Protein AF-A0A955F4Y0-F1 (afdb_monomer_lite)

pLDDT: mean 85.4, std 14.65, range [43.38, 98.12]

Radius of gyration: 36.03 Å; chains: 1; bounding box: 65×40×142 Å

Foldseek 3Di:
DDDDDDDDDDDDPDDDPVNVVVVVVVVVVVVVVPDPDPPPVLQVVLVVQQVVLQVLLLQLQLVQCLQQLWGDPDSQVCAPDDRHRDPDNSAPAGEPDPDPDPRYSQAGSLRAGWDWAAPDRFKIKIKHPANVSDPPPCPVPRIDIDMRGNVVSLVVQLLVLQVLLLQLQVVCCVPQPPPDAADQFLVSNQVVSCVVVSDPDDDCNQARSNRHGWHFDDPRTNGTDHPVPDDHPDD

Structure (mmCIF, N/CA/C/O backbone):
data_AF-A0A955F4Y0-F1
#
_entry.id   AF-A0A955F4Y0-F1
#
loop_
_atom_site.group_PDB
_atom_site.id
_atom_site.type_symbol
_atom_site.label_atom_id
_atom_site.label_alt_id
_atom_site.label_comp_id
_atom_site.label_asym_id
_atom_site.label_entity_id
_atom_site.label_seq_id
_atom_site.pdbx_PDB_ins_code
_atom_site.Cartn_x
_atom_site.Cartn_y
_atom_site.Cartn_z
_atom_site.occupancy
_atom_site.B_iso_or_equiv
_atom_site.auth_seq_id
_atom_site.auth_comp_id
_atom_site.auth_asym_id
_atom_site.auth_atom_id
_atom_site.pdbx_PDB_model_num
ATOM 1 N N . MET A 1 1 ? 35.136 -27.511 -112.075 1.00 43.38 1 MET A N 1
ATOM 2 C CA . MET A 1 1 ? 35.735 -26.388 -111.320 1.00 43.38 1 MET A CA 1
ATOM 3 C C . MET A 1 1 ? 34.658 -25.853 -110.389 1.00 43.38 1 MET A C 1
ATOM 5 O O . MET A 1 1 ? 33.563 -25.578 -110.856 1.00 43.38 1 MET A O 1
ATOM 9 N N . ASN A 1 2 ? 34.933 -25.865 -109.084 1.00 46.75 2 ASN A N 1
ATOM 10 C CA . ASN A 1 2 ? 33.967 -25.713 -107.991 1.00 46.75 2 ASN A CA 1
ATOM 11 C C . ASN A 1 2 ? 33.707 -24.232 -107.664 1.00 46.75 2 ASN A C 1
ATOM 13 O O . ASN A 1 2 ? 34.654 -23.449 -107.663 1.00 46.75 2 ASN A O 1
ATOM 17 N N . HIS A 1 3 ? 32.475 -23.872 -107.288 1.00 50.97 3 HIS A N 1
ATOM 18 C CA . HIS A 1 3 ? 32.180 -22.611 -106.599 1.00 50.97 3 HIS A CA 1
ATOM 19 C C . HIS A 1 3 ? 31.713 -22.902 -105.170 1.00 50.97 3 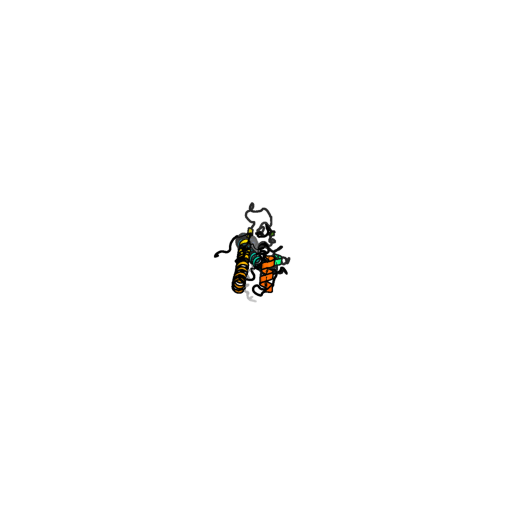HIS A C 1
ATOM 21 O O . HIS A 1 3 ? 30.692 -23.548 -104.948 1.00 50.97 3 HIS A O 1
ATOM 27 N N . SER A 1 4 ? 32.520 -22.449 -104.215 1.00 62.03 4 SER A N 1
ATOM 28 C CA . SER A 1 4 ? 32.349 -22.609 -102.774 1.00 62.03 4 SER A CA 1
ATOM 29 C C . SER A 1 4 ? 31.316 -21.621 -102.223 1.00 62.03 4 SER A C 1
ATOM 31 O O . SER A 1 4 ? 31.394 -20.422 -102.482 1.00 62.03 4 SER A O 1
ATOM 33 N N . THR A 1 5 ? 30.371 -22.110 -101.424 1.00 63.38 5 THR A N 1
ATOM 34 C CA . THR A 1 5 ? 29.412 -21.310 -100.646 1.00 63.38 5 THR A CA 1
ATOM 35 C C . THR A 1 5 ? 30.089 -20.684 -99.421 1.00 63.38 5 THR A C 1
ATOM 37 O O . THR A 1 5 ? 30.659 -21.409 -98.606 1.00 63.38 5 THR A O 1
ATOM 40 N N . LEU A 1 6 ? 30.004 -19.360 -99.252 1.00 62.06 6 LEU A N 1
ATOM 41 C CA . LEU A 1 6 ? 30.479 -18.657 -98.053 1.00 62.06 6 LEU A CA 1
ATOM 42 C C . LEU A 1 6 ? 29.341 -18.520 -97.031 1.00 62.06 6 LEU A C 1
ATOM 44 O O . LEU A 1 6 ? 28.347 -17.842 -97.285 1.00 62.06 6 LEU A O 1
ATOM 48 N N . ALA A 1 7 ? 29.494 -19.156 -95.870 1.00 62.62 7 ALA A N 1
ATOM 49 C CA . ALA A 1 7 ? 28.607 -18.986 -94.722 1.00 62.62 7 ALA A CA 1
ATOM 50 C C . ALA A 1 7 ? 28.999 -17.730 -93.918 1.00 62.62 7 ALA A C 1
ATOM 52 O O . ALA A 1 7 ? 30.156 -17.561 -93.534 1.00 62.62 7 ALA A O 1
ATOM 53 N N . SER A 1 8 ? 28.025 -16.856 -93.650 1.00 67.44 8 SER A N 1
ATOM 54 C CA . SER A 1 8 ? 28.172 -15.660 -92.812 1.00 67.44 8 SER A CA 1
ATOM 55 C C . SER A 1 8 ? 28.275 -16.047 -91.330 1.00 67.44 8 SER A C 1
ATOM 57 O O . SER A 1 8 ? 27.344 -16.617 -90.762 1.00 67.44 8 SER A O 1
ATOM 59 N N . HIS A 1 9 ? 29.409 -15.739 -90.698 1.00 62.09 9 HIS A N 1
ATOM 60 C CA . HIS A 1 9 ? 29.589 -15.847 -89.250 1.00 62.09 9 HIS A CA 1
ATOM 61 C C . HIS A 1 9 ? 28.935 -14.643 -88.558 1.00 62.09 9 HIS A C 1
ATOM 63 O O . HIS A 1 9 ? 29.420 -13.517 -88.664 1.00 62.09 9 HIS A O 1
ATOM 69 N N . ARG A 1 10 ? 27.849 -14.877 -87.813 1.00 63.19 10 ARG A N 1
ATOM 70 C CA . ARG A 1 10 ? 27.353 -13.917 -86.817 1.00 63.19 10 ARG A CA 1
ATOM 71 C C . ARG A 1 10 ? 28.352 -13.860 -85.663 1.00 63.19 10 ARG A C 1
ATOM 73 O O . ARG A 1 10 ? 28.560 -14.860 -84.982 1.00 63.19 10 ARG A O 1
ATOM 80 N N . GLN A 1 11 ? 28.960 -12.700 -85.441 1.00 62.00 11 GLN A N 1
ATOM 81 C CA . GLN A 1 11 ? 29.784 -12.455 -84.262 1.00 62.00 11 GLN A CA 1
ATOM 82 C C . GLN A 1 11 ? 28.872 -12.355 -83.034 1.00 62.00 11 GLN A C 1
ATOM 84 O O . GLN A 1 11 ? 28.065 -11.434 -82.923 1.00 62.00 11 GLN A O 1
ATOM 89 N N . ALA A 1 12 ? 28.978 -13.324 -82.127 1.00 63.53 12 ALA A N 1
ATOM 90 C CA . ALA A 1 12 ? 28.446 -13.192 -80.781 1.00 63.53 12 ALA A CA 1
ATOM 91 C C . ALA A 1 12 ? 29.304 -12.153 -80.042 1.00 63.53 12 ALA A C 1
ATOM 93 O O . ALA A 1 12 ? 30.505 -12.358 -79.867 1.00 63.53 12 ALA A O 1
ATOM 94 N N . ALA A 1 13 ? 28.707 -11.028 -79.649 1.00 65.00 13 ALA A N 1
ATOM 95 C CA . ALA A 1 13 ? 29.359 -10.061 -78.775 1.00 65.00 13 ALA A CA 1
ATOM 96 C C . ALA A 1 13 ? 29.522 -10.707 -77.390 1.00 65.00 13 ALA A C 1
ATOM 98 O O . ALA A 1 13 ? 28.554 -10.871 -76.651 1.00 65.00 13 ALA A O 1
ATOM 99 N N . GLY A 1 14 ? 30.736 -11.167 -77.088 1.00 67.06 14 GLY A N 1
ATOM 100 C CA . GLY A 1 14 ? 31.096 -11.696 -75.778 1.00 67.06 14 GLY A CA 1
ATOM 101 C C . GLY A 1 14 ? 31.251 -10.562 -74.769 1.00 67.06 14 GLY A C 1
ATOM 102 O O . GLY A 1 14 ? 31.862 -9.540 -75.077 1.00 67.06 14 GLY A O 1
ATOM 103 N N . PHE A 1 15 ? 30.706 -10.762 -73.570 1.00 71.00 15 PHE A N 1
ATOM 104 C CA . PHE A 1 15 ? 30.918 -9.895 -72.411 1.00 71.00 15 PHE A CA 1
ATOM 105 C C . PHE A 1 15 ? 32.415 -9.654 -72.189 1.00 71.00 15 PHE A C 1
ATOM 107 O O . PHE A 1 15 ? 33.215 -10.595 -72.198 1.00 71.00 15 PHE A O 1
ATOM 114 N N . THR A 1 16 ? 32.802 -8.398 -71.973 1.00 83.94 16 THR A N 1
ATOM 115 C CA . THR A 1 16 ? 34.197 -8.076 -71.659 1.00 83.94 16 THR A CA 1
ATOM 116 C C . THR A 1 16 ? 34.467 -8.313 -70.172 1.00 83.94 16 THR A C 1
ATOM 118 O O . THR A 1 16 ? 33.620 -8.046 -69.322 1.00 83.94 16 THR A O 1
ATOM 121 N N . LEU A 1 17 ? 35.670 -8.787 -69.828 1.00 81.81 17 LEU A N 1
ATOM 122 C CA . LEU A 1 17 ? 36.103 -8.924 -68.426 1.00 81.81 17 LEU A CA 1
ATOM 123 C C . LEU A 1 17 ? 35.991 -7.599 -67.661 1.00 81.81 17 LEU A C 1
ATOM 125 O O . LEU A 1 17 ? 35.664 -7.583 -66.478 1.00 81.81 17 LEU A O 1
ATOM 129 N N . LEU A 1 18 ? 36.234 -6.488 -68.358 1.00 85.00 18 LEU A N 1
ATOM 130 C CA . LEU A 1 18 ? 36.164 -5.145 -67.797 1.00 85.00 18 LEU A CA 1
ATOM 131 C C . LEU A 1 18 ? 34.747 -4.799 -67.324 1.00 85.00 18 LEU A C 1
ATOM 133 O O . LEU A 1 18 ? 34.586 -4.215 -66.258 1.00 85.00 18 LEU A O 1
ATOM 137 N N . GLU A 1 19 ? 33.728 -5.212 -68.071 1.00 85.69 19 GLU A N 1
ATOM 138 C CA . GLU A 1 19 ? 32.323 -4.965 -67.743 1.00 85.69 19 GLU A CA 1
ATOM 139 C C . GLU A 1 19 ? 31.911 -5.666 -66.444 1.00 85.69 19 GLU A C 1
ATOM 141 O O . GLU A 1 19 ? 31.278 -5.060 -65.583 1.00 85.69 19 GLU A O 1
ATOM 146 N N . VAL A 1 20 ? 32.376 -6.899 -66.229 1.00 87.00 20 VAL A N 1
ATOM 147 C CA . VAL A 1 20 ? 32.132 -7.626 -64.973 1.00 87.00 20 VAL A CA 1
ATOM 148 C C . VAL A 1 20 ? 32.917 -7.007 -63.808 1.00 87.00 20 VAL A C 1
ATOM 150 O O . VAL A 1 20 ? 32.384 -6.886 -62.707 1.00 87.00 20 VAL A O 1
ATOM 153 N N . ILE A 1 21 ? 34.153 -6.549 -64.038 1.00 90.69 21 ILE A N 1
ATOM 154 C CA . ILE A 1 21 ? 34.989 -5.922 -62.999 1.00 90.69 21 ILE A CA 1
ATOM 155 C C . ILE A 1 21 ? 34.388 -4.596 -62.509 1.00 90.69 21 ILE A C 1
ATOM 157 O O . ILE A 1 21 ? 34.371 -4.347 -61.304 1.00 90.69 21 ILE A O 1
ATOM 161 N N . VAL A 1 22 ? 33.866 -3.758 -63.413 1.00 90.88 22 VAL A N 1
ATOM 162 C CA . VAL A 1 22 ? 33.228 -2.480 -63.044 1.00 90.88 22 VAL A CA 1
ATOM 163 C C . VAL A 1 22 ? 31.917 -2.707 -62.287 1.00 90.88 22 VAL A C 1
ATOM 165 O O . VAL A 1 22 ? 31.632 -2.009 -61.318 1.00 90.88 22 VAL A O 1
ATOM 168 N N . VAL A 1 23 ? 31.124 -3.708 -62.672 1.00 91.31 23 VAL A N 1
ATOM 169 C CA . VAL A 1 23 ? 29.872 -4.026 -61.968 1.00 91.31 23 VAL A CA 1
ATOM 170 C C . VAL A 1 23 ? 30.152 -4.538 -60.553 1.00 91.31 23 VAL A C 1
ATOM 172 O O . VAL A 1 23 ? 29.525 -4.084 -59.596 1.00 91.31 23 VAL A O 1
ATOM 175 N N . LEU A 1 24 ? 31.132 -5.432 -60.396 1.00 89.69 24 LEU A N 1
ATOM 176 C CA . LEU A 1 24 ? 31.520 -5.946 -59.083 1.00 89.69 24 LEU A CA 1
ATOM 177 C C . LEU A 1 24 ? 32.108 -4.850 -58.188 1.00 89.69 24 LEU A C 1
ATOM 179 O O . LEU A 1 24 ? 31.799 -4.826 -56.999 1.00 89.69 24 LEU A O 1
ATOM 183 N N . SER A 1 25 ? 32.888 -3.914 -58.741 1.00 91.44 25 SER A N 1
ATOM 184 C CA . SER A 1 25 ? 33.445 -2.812 -57.949 1.00 91.44 25 SER A CA 1
ATOM 185 C C . SER A 1 25 ? 32.351 -1.882 -57.414 1.00 91.44 25 SER A C 1
ATOM 187 O O . SER A 1 25 ? 32.371 -1.532 -56.232 1.00 91.44 25 SER A O 1
ATOM 189 N N . ILE A 1 26 ? 31.333 -1.570 -58.224 1.00 89.94 26 ILE A N 1
ATOM 190 C CA . ILE A 1 26 ? 30.177 -0.776 -57.782 1.00 89.94 26 ILE A CA 1
ATOM 191 C C . ILE A 1 26 ? 29.380 -1.529 -56.705 1.00 89.94 26 ILE A C 1
ATOM 193 O O . ILE A 1 26 ? 29.038 -0.933 -55.687 1.00 89.94 26 ILE A O 1
ATOM 197 N N . ILE A 1 27 ? 29.141 -2.837 -56.860 1.00 89.31 27 ILE A N 1
ATOM 198 C CA . ILE A 1 27 ? 28.445 -3.641 -55.838 1.00 89.31 27 ILE A CA 1
ATOM 199 C C . ILE A 1 27 ? 29.229 -3.645 -54.516 1.00 89.31 27 ILE A C 1
ATOM 201 O O . ILE A 1 27 ? 28.637 -3.421 -53.461 1.00 89.31 27 ILE A O 1
ATOM 205 N N . THR A 1 28 ? 30.555 -3.826 -54.553 1.00 85.94 28 THR A N 1
ATOM 206 C CA . THR A 1 28 ? 31.386 -3.789 -53.334 1.00 85.94 28 THR A CA 1
ATOM 207 C C . THR A 1 28 ? 31.365 -2.427 -52.643 1.00 85.94 28 THR A C 1
ATOM 209 O O . THR A 1 28 ? 31.335 -2.366 -51.416 1.00 85.94 28 THR A O 1
ATOM 212 N N . LEU A 1 29 ? 31.316 -1.338 -53.416 1.00 86.44 29 LEU A N 1
ATOM 213 C CA . LEU A 1 29 ? 31.204 0.017 -52.883 1.00 86.44 29 LEU A CA 1
ATOM 214 C C . LEU A 1 29 ? 29.840 0.254 -52.221 1.00 86.44 29 LEU A C 1
ATOM 216 O O . LEU A 1 29 ? 29.775 0.821 -51.133 1.00 86.44 29 LEU A O 1
ATOM 220 N N . LEU A 1 30 ? 28.755 -0.206 -52.853 1.00 84.62 30 LEU A N 1
ATOM 221 C CA . LEU A 1 30 ? 27.395 -0.038 -52.335 1.00 84.62 30 LEU A CA 1
ATOM 222 C C . LEU A 1 30 ? 27.158 -0.840 -51.047 1.00 84.62 30 LEU A C 1
ATOM 224 O O . LEU A 1 30 ? 26.498 -0.337 -50.140 1.00 84.62 30 LEU A O 1
ATOM 228 N N . ILE A 1 31 ? 27.746 -2.037 -50.926 1.00 79.06 31 ILE A N 1
ATOM 229 C CA . ILE A 1 31 ? 27.680 -2.844 -49.694 1.00 79.06 31 ILE A CA 1
ATOM 230 C C . ILE A 1 31 ? 28.342 -2.109 -48.514 1.00 79.06 31 ILE A C 1
ATOM 232 O O . ILE A 1 31 ? 27.854 -2.203 -47.392 1.00 79.06 31 ILE A O 1
ATOM 236 N N . GLY A 1 32 ? 29.400 -1.325 -48.754 1.00 69.19 32 GLY A N 1
ATOM 237 C CA . GLY A 1 32 ? 30.096 -0.569 -47.705 1.00 69.19 32 GLY A CA 1
ATOM 238 C C . GLY A 1 32 ? 29.320 0.626 -47.131 1.00 69.19 32 GLY A C 1
ATOM 239 O O . GLY A 1 32 ? 29.633 1.074 -46.033 1.00 69.19 32 GLY A O 1
ATOM 240 N N . ILE A 1 33 ? 28.314 1.141 -47.847 1.00 77.38 33 ILE A N 1
ATOM 241 C CA . ILE A 1 33 ? 27.532 2.332 -47.450 1.00 77.38 33 ILE A CA 1
ATOM 242 C C . ILE A 1 33 ? 26.204 1.935 -46.772 1.00 77.38 33 ILE A C 1
ATOM 244 O O . ILE A 1 33 ? 25.554 2.754 -46.122 1.00 77.38 33 ILE A O 1
ATOM 248 N N . ALA A 1 34 ? 25.810 0.663 -46.856 1.00 62.25 34 ALA A N 1
ATOM 249 C CA . ALA A 1 34 ? 24.561 0.154 -46.300 1.00 62.25 34 ALA A CA 1
ATOM 250 C C . ALA A 1 34 ? 24.725 -0.369 -44.859 1.00 62.25 34 ALA A C 1
ATOM 252 O O . ALA A 1 34 ? 24.518 -1.548 -44.589 1.00 62.25 34 ALA A O 1
ATOM 253 N N . VAL A 1 35 ? 25.054 0.518 -43.917 1.00 60.38 35 VAL A N 1
ATOM 254 C CA . VAL A 1 35 ? 24.787 0.283 -42.487 1.00 60.38 35 VAL A CA 1
ATOM 255 C C . VAL A 1 35 ? 24.087 1.523 -41.930 1.00 60.38 35 VAL A C 1
ATOM 257 O O . VAL A 1 35 ? 24.749 2.434 -41.431 1.00 60.38 35 VAL A O 1
ATOM 260 N N . PRO A 1 36 ? 22.752 1.630 -42.052 1.00 52.88 36 PRO A N 1
ATOM 261 C CA . PRO A 1 36 ? 22.029 2.676 -41.346 1.00 52.88 36 PRO A CA 1
ATOM 262 C C . PRO A 1 36 ? 22.173 2.450 -39.832 1.00 52.88 36 PRO A C 1
ATOM 264 O O . PRO A 1 36 ? 21.860 1.377 -39.319 1.00 52.88 36 PRO A O 1
ATOM 267 N N . SER A 1 37 ? 22.662 3.464 -39.115 1.00 50.50 37 SER A N 1
ATOM 268 C CA . SER A 1 37 ? 22.727 3.469 -37.650 1.00 50.50 37 SER A CA 1
ATOM 269 C C . SER A 1 37 ? 21.308 3.567 -37.085 1.00 50.50 37 SER A C 1
ATOM 271 O O . SER A 1 37 ? 20.720 4.644 -37.081 1.00 50.50 37 SER A O 1
ATOM 273 N N . LEU A 1 38 ? 20.745 2.446 -36.624 1.00 53.53 38 LEU A N 1
ATOM 274 C CA . LEU A 1 38 ? 19.403 2.373 -36.019 1.00 53.53 38 LEU A CA 1
ATOM 275 C C . LEU A 1 38 ? 19.356 2.858 -34.555 1.00 53.53 38 LEU A C 1
ATOM 277 O O . LEU A 1 38 ? 18.291 2.885 -33.951 1.00 53.53 38 LEU A O 1
ATOM 281 N N . THR A 1 39 ? 20.495 3.241 -33.980 1.00 53.78 39 THR A N 1
ATOM 282 C CA . THR A 1 39 ? 20.679 3.401 -32.529 1.00 53.78 39 THR A CA 1
ATOM 283 C C . THR A 1 39 ? 20.002 4.627 -31.909 1.00 53.78 39 THR A C 1
ATOM 285 O O . THR A 1 39 ? 19.636 4.586 -30.742 1.00 53.78 39 THR A O 1
ATOM 288 N N . SER A 1 40 ? 19.803 5.724 -32.646 1.00 52.12 40 SER A N 1
ATOM 289 C CA . SER A 1 40 ? 19.282 6.969 -32.052 1.00 52.12 40 SER A CA 1
ATOM 290 C C . SER A 1 40 ? 17.754 7.061 -32.014 1.00 52.12 40 SER A C 1
ATOM 292 O O . SER A 1 40 ? 17.204 7.764 -31.168 1.00 52.12 40 SER A O 1
ATOM 294 N N . LEU A 1 41 ? 17.053 6.352 -32.906 1.00 52.91 41 LEU A N 1
ATOM 295 C CA . LEU A 1 41 ? 15.590 6.255 -32.864 1.00 52.91 41 LEU A CA 1
ATOM 296 C C . LEU A 1 41 ? 15.137 5.314 -31.737 1.00 52.91 41 LEU A C 1
ATOM 298 O O . LEU A 1 41 ? 14.138 5.606 -31.079 1.00 52.91 41 LEU A O 1
ATOM 302 N N . SER A 1 42 ? 15.918 4.266 -31.450 1.00 64.31 42 SER A N 1
ATOM 303 C CA . SER A 1 42 ? 15.624 3.309 -30.380 1.00 64.31 42 SER A CA 1
ATOM 304 C C . SER A 1 42 ? 15.696 3.917 -28.981 1.00 64.31 42 SER A C 1
ATOM 306 O O . SER A 1 42 ? 14.869 3.573 -28.148 1.00 64.31 42 SER A O 1
ATOM 308 N N . ASP A 1 43 ? 16.604 4.858 -28.701 1.00 77.00 43 ASP A N 1
ATOM 309 C CA . ASP A 1 43 ? 16.787 5.337 -27.320 1.00 77.00 43 ASP A CA 1
ATOM 310 C C . ASP A 1 43 ? 15.579 6.112 -26.782 1.00 77.00 43 ASP A C 1
ATOM 312 O O . ASP A 1 43 ? 15.172 5.917 -25.639 1.00 77.00 43 ASP A O 1
ATOM 316 N N . SER A 1 44 ? 14.943 6.952 -27.604 1.00 83.06 44 SER A N 1
ATOM 317 C CA . SER A 1 44 ? 13.742 7.685 -27.174 1.00 83.06 44 SER A CA 1
ATOM 318 C C . SER A 1 44 ? 12.533 6.763 -26.958 1.00 83.06 44 SER A C 1
ATOM 320 O O . SER A 1 44 ? 11.727 6.983 -26.049 1.00 83.06 44 SER A O 1
ATOM 322 N N . GLU A 1 45 ? 12.425 5.705 -27.764 1.00 86.94 45 GLU A N 1
ATOM 323 C CA . GLU A 1 45 ? 11.395 4.677 -27.622 1.00 86.94 45 GLU A CA 1
ATOM 324 C C . GLU A 1 45 ? 11.654 3.811 -26.389 1.00 86.94 45 GLU A C 1
ATOM 326 O O . GLU A 1 45 ? 10.717 3.551 -25.632 1.00 86.94 45 GLU A O 1
ATOM 331 N N . ASN A 1 46 ? 12.917 3.471 -26.129 1.00 88.81 46 ASN A N 1
ATOM 332 C CA . ASN A 1 46 ? 13.363 2.743 -24.948 1.00 88.81 46 ASN A CA 1
ATOM 333 C C . ASN A 1 46 ? 13.089 3.533 -23.665 1.00 88.81 46 ASN A C 1
ATOM 335 O O . ASN A 1 46 ? 12.494 2.991 -22.740 1.00 88.81 46 ASN A O 1
ATOM 339 N N . VAL A 1 47 ? 13.409 4.835 -23.620 1.00 90.38 47 VAL A N 1
ATOM 340 C CA . VAL A 1 47 ? 13.049 5.707 -22.483 1.00 90.38 47 VAL A CA 1
ATOM 341 C C . VAL A 1 47 ? 11.541 5.680 -22.237 1.00 90.38 47 VAL A C 1
ATOM 343 O O . VAL A 1 47 ? 11.099 5.570 -21.091 1.00 90.38 47 VAL A O 1
ATOM 346 N N . ARG A 1 48 ? 10.732 5.774 -23.300 1.00 90.75 48 ARG A N 1
ATOM 347 C CA . ARG A 1 48 ? 9.268 5.760 -23.181 1.00 90.75 48 ARG A CA 1
ATOM 348 C C . ARG A 1 48 ? 8.750 4.409 -22.682 1.00 90.75 48 ARG A C 1
ATOM 350 O O . ARG A 1 48 ? 7.893 4.401 -21.801 1.00 90.75 48 ARG A O 1
ATOM 357 N N . ALA A 1 49 ? 9.259 3.304 -23.223 1.00 90.75 49 ALA A N 1
ATOM 358 C CA . ALA A 1 49 ? 8.897 1.950 -22.811 1.00 90.75 49 ALA A CA 1
ATOM 359 C C . ALA A 1 49 ? 9.278 1.702 -21.345 1.00 90.75 49 ALA A C 1
ATOM 361 O O . ALA A 1 49 ? 8.411 1.385 -20.536 1.00 90.75 49 ALA A O 1
ATOM 362 N N . THR A 1 50 ? 10.529 1.985 -20.975 1.00 92.12 50 THR A N 1
ATOM 363 C CA . THR A 1 50 ? 11.029 1.855 -19.602 1.00 92.12 50 THR A CA 1
ATOM 364 C C . THR A 1 50 ? 10.233 2.714 -18.627 1.00 92.12 50 THR A C 1
ATOM 366 O O . THR A 1 50 ? 9.890 2.244 -17.546 1.00 92.12 50 THR A O 1
ATOM 369 N N . ARG A 1 51 ? 9.884 3.958 -18.989 1.00 93.56 51 ARG A N 1
ATOM 370 C CA . ARG A 1 51 ? 9.037 4.807 -18.139 1.00 93.56 51 ARG A CA 1
ATOM 371 C C . ARG A 1 51 ? 7.643 4.211 -17.968 1.00 93.56 51 ARG A C 1
ATOM 373 O O . ARG A 1 51 ? 7.156 4.178 -16.847 1.00 93.56 51 ARG A O 1
ATOM 380 N N . SER A 1 52 ? 7.014 3.742 -19.045 1.00 93.88 52 SER A N 1
ATOM 381 C CA . SER A 1 52 ? 5.709 3.074 -18.957 1.00 93.88 52 SER A CA 1
ATOM 382 C C . SER A 1 52 ? 5.762 1.873 -18.015 1.00 93.88 52 SER A C 1
ATOM 384 O O . SER A 1 52 ? 4.862 1.676 -17.206 1.00 93.88 52 SER A O 1
ATOM 386 N N . GLU A 1 53 ? 6.840 1.103 -18.082 1.00 92.62 53 GLU A N 1
ATOM 387 C CA . GLU A 1 53 ? 7.014 -0.084 -17.258 1.00 92.62 53 GLU A CA 1
ATOM 388 C C . GLU A 1 53 ? 7.280 0.246 -15.783 1.00 92.62 53 GLU A C 1
ATOM 390 O O . GLU A 1 53 ? 6.697 -0.366 -14.889 1.00 92.62 53 GLU A O 1
ATOM 395 N N . LEU A 1 54 ? 8.068 1.290 -15.504 1.00 94.75 54 LEU A N 1
ATOM 396 C CA . LEU A 1 54 ? 8.227 1.823 -14.148 1.00 94.75 54 LEU A CA 1
ATOM 397 C C . LEU A 1 54 ? 6.877 2.256 -13.552 1.00 94.75 54 LEU A C 1
ATOM 399 O O . LEU A 1 54 ? 6.603 2.000 -12.380 1.00 94.75 54 LEU A O 1
ATOM 403 N N . GLU A 1 55 ? 6.014 2.886 -14.350 1.00 96.31 55 GLU A N 1
ATOM 404 C CA . GLU A 1 55 ? 4.668 3.300 -13.933 1.00 96.31 55 GLU A CA 1
ATOM 405 C C . GLU A 1 55 ? 3.749 2.095 -13.657 1.00 96.31 55 GLU A C 1
ATOM 407 O O . GLU A 1 55 ? 2.996 2.108 -12.671 1.00 96.31 55 GLU A O 1
ATOM 412 N N . ASN A 1 56 ? 3.852 1.034 -14.468 1.00 95.12 56 ASN A N 1
ATOM 413 C CA . ASN A 1 56 ? 3.172 -0.244 -14.237 1.00 95.12 56 ASN A CA 1
ATOM 414 C C . ASN A 1 56 ? 3.622 -0.859 -12.904 1.00 95.12 56 ASN A C 1
ATOM 416 O O . ASN A 1 56 ? 2.790 -1.159 -12.046 1.00 95.12 56 ASN A O 1
ATOM 420 N N . LEU A 1 57 ? 4.937 -0.954 -12.677 1.00 95.62 57 LEU A N 1
ATOM 421 C CA . LEU A 1 57 ? 5.509 -1.465 -11.429 1.00 95.62 57 LEU A CA 1
ATOM 422 C C . LEU A 1 57 ? 5.117 -0.614 -10.217 1.00 95.62 57 LEU A C 1
ATOM 424 O O . LEU A 1 57 ? 4.779 -1.160 -9.167 1.00 95.62 57 LEU A O 1
ATOM 428 N N . ARG A 1 58 ? 5.105 0.719 -10.342 1.00 97.06 58 ARG A N 1
ATOM 429 C CA . ARG A 1 58 ? 4.634 1.607 -9.268 1.00 97.06 58 ARG A CA 1
ATOM 430 C C . ARG A 1 58 ? 3.185 1.303 -8.910 1.00 97.06 58 ARG A C 1
ATOM 432 O O . ARG A 1 58 ? 2.860 1.181 -7.730 1.00 97.06 58 ARG A O 1
ATOM 439 N N . THR A 1 59 ? 2.326 1.185 -9.917 1.00 97.31 59 THR A N 1
ATOM 440 C CA . THR A 1 59 ? 0.908 0.856 -9.726 1.00 97.31 59 THR A CA 1
ATOM 441 C C . THR A 1 59 ? 0.754 -0.501 -9.046 1.00 97.31 59 THR A C 1
ATOM 443 O O . THR A 1 59 ? 0.010 -0.622 -8.075 1.00 97.31 59 THR A O 1
ATOM 446 N N . ALA A 1 60 ? 1.530 -1.496 -9.474 1.00 96.75 60 ALA A N 1
ATOM 447 C CA . ALA A 1 60 ? 1.553 -2.818 -8.866 1.00 96.75 60 ALA A CA 1
ATOM 448 C C . ALA A 1 60 ? 1.969 -2.781 -7.384 1.00 96.75 60 ALA A C 1
ATOM 450 O O . ALA A 1 60 ? 1.324 -3.413 -6.550 1.00 96.75 60 ALA A O 1
ATOM 451 N N . VAL A 1 61 ? 2.998 -2.001 -7.028 1.00 97.44 61 VAL A N 1
ATOM 452 C CA . VAL A 1 61 ? 3.422 -1.806 -5.628 1.00 97.44 61 VAL A CA 1
ATOM 453 C C . VAL A 1 61 ? 2.328 -1.137 -4.793 1.00 97.44 61 VAL A C 1
ATOM 455 O O . VAL A 1 61 ? 2.097 -1.542 -3.654 1.00 97.44 61 VAL A O 1
ATOM 458 N N . ILE A 1 62 ? 1.632 -0.137 -5.343 1.00 98.06 62 ILE A N 1
ATOM 459 C CA . ILE A 1 62 ? 0.516 0.533 -4.658 1.00 98.06 62 ILE A CA 1
ATOM 460 C C . ILE A 1 62 ? -0.651 -0.438 -4.439 1.00 98.06 62 ILE A C 1
ATOM 462 O O . ILE A 1 62 ? -1.220 -0.464 -3.346 1.00 98.06 62 ILE A O 1
ATOM 466 N N . ASN A 1 63 ? -0.983 -1.270 -5.428 1.00 97.44 63 ASN A N 1
ATOM 467 C CA . ASN A 1 63 ? -2.031 -2.286 -5.303 1.00 97.44 63 ASN A CA 1
ATOM 468 C C . ASN A 1 63 ? -1.650 -3.356 -4.270 1.00 97.44 63 ASN A C 1
ATOM 470 O O . ASN A 1 63 ? -2.438 -3.646 -3.372 1.00 97.44 63 ASN A O 1
ATOM 474 N N . TYR A 1 64 ? -0.407 -3.850 -4.314 1.00 97.44 64 TYR A N 1
ATOM 475 C CA . TYR A 1 64 ? 0.136 -4.754 -3.298 1.00 97.44 64 TYR A CA 1
ATOM 476 C C . TYR A 1 64 ? -0.019 -4.170 -1.887 1.00 97.44 64 TYR A C 1
ATOM 478 O O . TYR A 1 64 ? -0.463 -4.860 -0.968 1.00 97.44 64 TYR A O 1
ATOM 486 N N . ALA A 1 65 ? 0.326 -2.894 -1.705 1.00 96.62 65 ALA A N 1
ATOM 487 C CA . ALA A 1 65 ? 0.221 -2.222 -0.415 1.00 96.62 65 ALA A CA 1
ATOM 488 C C . ALA A 1 65 ? -1.224 -1.945 0.008 1.00 96.62 65 ALA A C 1
ATOM 490 O O . ALA A 1 65 ? -1.522 -1.956 1.200 1.00 96.62 65 ALA A O 1
ATOM 491 N N . SER A 1 66 ? -2.125 -1.727 -0.949 1.00 95.75 66 SER A N 1
ATOM 492 C CA . SER A 1 66 ? -3.555 -1.576 -0.676 1.00 95.75 66 SER A CA 1
ATOM 493 C C . SER A 1 66 ? -4.138 -2.855 -0.080 1.00 95.75 66 SER A C 1
ATOM 495 O O . SER A 1 66 ? -5.002 -2.782 0.783 1.00 95.75 66 SER A O 1
ATOM 497 N N . ASP A 1 67 ? -3.651 -4.022 -0.486 1.00 95.44 67 ASP A N 1
ATOM 498 C CA . ASP A 1 67 ? -4.172 -5.310 -0.023 1.00 95.44 67 ASP A CA 1
ATOM 499 C C . ASP A 1 67 ? -3.463 -5.841 1.225 1.00 95.44 67 ASP A C 1
ATOM 501 O O . ASP A 1 67 ? -4.092 -6.387 2.131 1.00 95.44 67 ASP A O 1
ATOM 505 N N . THR A 1 68 ? -2.146 -5.660 1.292 1.00 95.62 68 THR A N 1
ATOM 506 C CA . THR A 1 68 ? -1.311 -6.240 2.355 1.00 95.62 68 THR A CA 1
ATOM 507 C C . THR A 1 68 ? -0.934 -5.252 3.454 1.00 95.62 68 THR A C 1
ATOM 509 O O . THR A 1 68 ? -0.260 -5.640 4.405 1.00 95.62 68 THR A O 1
ATOM 512 N N . GLU A 1 69 ? -1.302 -3.974 3.308 1.00 95.56 69 GLU A N 1
ATOM 513 C CA . GLU A 1 69 ? -0.926 -2.871 4.207 1.00 95.56 69 GLU A CA 1
ATOM 514 C C . GLU A 1 69 ? 0.605 -2.687 4.347 1.00 95.56 69 GLU A C 1
ATOM 516 O O . GLU A 1 69 ? 1.093 -2.028 5.264 1.00 95.56 69 GLU A O 1
ATOM 521 N N . THR A 1 70 ? 1.402 -3.260 3.434 1.00 94.56 70 THR A N 1
ATOM 522 C CA . THR A 1 70 ? 2.870 -3.225 3.494 1.00 94.56 70 THR A CA 1
ATOM 523 C C . THR A 1 70 ? 3.502 -2.960 2.135 1.00 94.56 70 THR A C 1
ATOM 525 O O . THR A 1 70 ? 2.964 -3.315 1.093 1.00 94.56 70 THR A O 1
ATOM 528 N N . ILE A 1 71 ? 4.693 -2.361 2.134 1.00 94.94 71 ILE A N 1
ATOM 529 C CA . ILE A 1 71 ? 5.537 -2.313 0.936 1.00 94.94 71 ILE A CA 1
ATOM 530 C C . ILE A 1 71 ? 6.148 -3.700 0.676 1.00 94.94 71 ILE A C 1
ATOM 532 O O . ILE A 1 71 ? 6.699 -4.296 1.611 1.00 94.94 71 ILE A O 1
ATOM 536 N N . PRO A 1 72 ? 6.142 -4.198 -0.578 1.00 95.50 72 PRO A N 1
ATOM 537 C CA . PRO A 1 72 ? 6.726 -5.491 -0.902 1.00 95.50 72 PRO A CA 1
ATOM 538 C C . PRO A 1 72 ? 8.235 -5.481 -0.638 1.00 95.50 72 PRO A C 1
ATOM 540 O O . PRO A 1 72 ? 8.938 -4.510 -0.922 1.00 95.50 72 PRO A O 1
ATOM 543 N N . ALA A 1 73 ? 8.767 -6.577 -0.096 1.00 94.56 73 ALA A N 1
ATOM 544 C CA . ALA A 1 73 ? 10.203 -6.681 0.178 1.00 94.56 73 ALA A CA 1
ATOM 545 C C . ALA A 1 73 ? 11.057 -6.678 -1.104 1.00 94.56 73 ALA A C 1
ATOM 547 O O . ALA A 1 73 ? 12.188 -6.201 -1.081 1.00 94.56 73 ALA A O 1
ATOM 548 N N . THR A 1 74 ? 10.512 -7.197 -2.205 1.00 93.62 74 THR A N 1
ATOM 549 C CA . THR A 1 74 ? 11.138 -7.281 -3.529 1.00 93.62 74 THR A CA 1
ATOM 550 C C . THR A 1 74 ? 10.065 -7.177 -4.612 1.00 93.62 74 THR A C 1
ATOM 552 O O . THR A 1 74 ? 8.906 -7.501 -4.350 1.00 93.62 74 THR A O 1
ATOM 555 N N . LEU A 1 75 ? 10.438 -6.797 -5.840 1.00 92.56 75 LEU A N 1
ATOM 556 C CA . LEU A 1 75 ? 9.489 -6.768 -6.962 1.00 92.56 75 LEU A CA 1
ATOM 557 C C . LEU A 1 75 ? 8.931 -8.161 -7.318 1.00 92.56 75 LEU A C 1
ATOM 559 O O . LEU A 1 75 ? 7.796 -8.254 -7.764 1.00 92.56 75 LEU A O 1
ATOM 563 N N . ALA A 1 76 ? 9.652 -9.254 -7.029 1.00 91.50 76 ALA A N 1
ATOM 564 C CA . ALA A 1 76 ? 9.148 -10.627 -7.209 1.00 91.50 76 ALA A CA 1
ATOM 565 C C . ALA A 1 76 ? 7.827 -10.906 -6.476 1.00 91.50 76 ALA A C 1
ATOM 567 O O . ALA A 1 76 ? 6.994 -11.677 -6.953 1.00 91.50 76 ALA A O 1
ATOM 568 N N . ARG A 1 77 ? 7.601 -10.240 -5.338 1.00 93.31 77 ARG A N 1
ATOM 569 C CA . ARG A 1 77 ? 6.369 -10.392 -4.550 1.00 93.31 77 ARG A CA 1
ATOM 570 C C . ARG A 1 77 ? 5.131 -9.814 -5.228 1.00 93.31 77 ARG A C 1
ATOM 572 O O . ARG A 1 77 ? 4.013 -10.135 -4.833 1.00 93.31 77 ARG A O 1
ATOM 579 N N . LEU A 1 78 ? 5.319 -8.983 -6.254 1.00 94.00 78 LEU A N 1
ATOM 580 C CA . LEU A 1 78 ? 4.217 -8.492 -7.072 1.00 94.00 78 LEU A CA 1
ATOM 581 C C . LEU A 1 78 ? 3.577 -9.628 -7.871 1.00 94.00 78 LEU A C 1
ATOM 583 O O . LEU A 1 78 ? 2.363 -9.631 -8.040 1.00 94.00 78 LEU A O 1
ATOM 587 N N . TRP A 1 79 ? 4.373 -10.606 -8.308 1.00 92.44 79 TRP A N 1
ATOM 588 C CA . TRP A 1 79 ? 3.887 -11.775 -9.039 1.00 92.44 79 TRP A CA 1
ATOM 589 C C . TRP A 1 79 ? 3.374 -12.870 -8.103 1.00 92.44 79 TRP A C 1
ATOM 591 O O . TRP A 1 79 ? 2.319 -13.454 -8.328 1.00 92.44 79 TRP A O 1
ATOM 601 N N . GLN A 1 80 ? 4.105 -13.157 -7.027 1.00 91.56 80 GLN A N 1
ATOM 602 C CA . GLN A 1 80 ? 3.718 -14.211 -6.097 1.00 91.56 80 GLN A CA 1
ATOM 603 C C . GLN A 1 80 ? 4.156 -13.874 -4.676 1.00 91.56 80 GLN A C 1
ATOM 605 O O . GLN A 1 80 ? 5.340 -13.674 -4.409 1.00 91.56 80 GLN A O 1
ATOM 610 N N . ASP A 1 81 ? 3.204 -13.869 -3.748 1.00 93.44 81 ASP A N 1
ATOM 611 C CA . ASP A 1 81 ? 3.471 -13.742 -2.319 1.00 93.44 81 ASP A CA 1
ATOM 612 C C . ASP A 1 81 ? 2.422 -14.529 -1.515 1.00 93.44 81 ASP A C 1
ATOM 614 O O . ASP A 1 81 ? 1.394 -14.953 -2.040 1.00 93.44 81 ASP A O 1
ATOM 618 N N . ASN A 1 82 ? 2.700 -14.752 -0.236 1.00 93.69 82 ASN A N 1
ATOM 619 C CA . ASN A 1 82 ? 1.796 -15.371 0.730 1.00 93.69 82 ASN A CA 1
ATOM 620 C C . ASN A 1 82 ? 1.500 -14.452 1.927 1.00 93.69 82 ASN A C 1
ATOM 622 O O . ASN A 1 82 ? 0.972 -14.909 2.943 1.00 93.69 82 ASN A O 1
ATOM 626 N N . THR A 1 83 ? 1.849 -13.166 1.817 1.00 92.44 83 THR A N 1
ATOM 627 C CA . THR A 1 83 ? 1.514 -12.140 2.806 1.00 92.44 83 THR A CA 1
ATOM 628 C C . THR A 1 83 ? -0.000 -12.103 3.043 1.00 92.44 83 THR A C 1
ATOM 630 O O . THR A 1 83 ? -0.800 -12.211 2.113 1.00 92.44 83 THR A O 1
ATOM 633 N N . GLN A 1 84 ? -0.415 -11.960 4.304 1.00 89.94 84 GLN A N 1
ATOM 634 C CA . GLN A 1 84 ? -1.830 -11.853 4.654 1.00 89.94 84 GLN A CA 1
ATOM 635 C C . GLN A 1 84 ? -2.489 -10.699 3.883 1.00 89.94 84 GLN A C 1
ATOM 637 O O . GLN A 1 84 ? -1.938 -9.606 3.810 1.00 89.94 84 GLN A O 1
ATOM 642 N N . GLY A 1 85 ? -3.680 -10.949 3.336 1.00 89.75 85 GLY A N 1
ATOM 643 C CA . GLY A 1 85 ? -4.428 -9.959 2.560 1.00 89.75 85 GLY A CA 1
ATOM 644 C C . GLY A 1 85 ? -4.072 -9.918 1.074 1.00 89.75 85 GLY A C 1
ATOM 645 O O . GLY A 1 85 ? -4.780 -9.257 0.333 1.00 89.75 85 GLY A O 1
ATOM 646 N N . TRP A 1 86 ? -3.048 -10.650 0.619 1.00 93.12 86 TRP A N 1
ATOM 647 C CA . TRP A 1 86 ? -2.648 -10.685 -0.792 1.00 93.12 86 TRP A CA 1
ATOM 648 C C . TRP A 1 86 ? -3.816 -11.052 -1.730 1.00 93.12 86 TRP A C 1
ATOM 650 O O . TRP A 1 86 ? -4.397 -12.133 -1.606 1.00 93.12 86 TRP A O 1
ATOM 660 N N . GLY A 1 87 ? -4.137 -10.144 -2.660 1.00 92.94 87 GLY A N 1
ATOM 661 C CA . GLY A 1 87 ? -5.142 -10.310 -3.719 1.00 92.94 87 GLY A CA 1
ATOM 662 C C . GLY A 1 87 ? -4.545 -10.701 -5.076 1.00 92.94 87 GLY A C 1
ATOM 663 O O . GLY A 1 87 ? -5.196 -11.401 -5.849 1.00 92.94 87 GLY A O 1
ATOM 664 N N . GLY A 1 88 ? -3.276 -10.346 -5.302 1.00 69.50 88 GLY A N 1
ATOM 665 C CA . GLY A 1 88 ? -2.381 -11.035 -6.228 1.00 69.50 88 GLY A CA 1
ATOM 666 C C . GLY A 1 88 ? -2.592 -10.828 -7.721 1.00 69.50 88 GLY A C 1
ATOM 667 O O . GLY A 1 88 ? -3.395 -9.998 -8.139 1.00 69.50 88 GLY A O 1
ATOM 668 N N . PRO A 1 89 ? -1.796 -11.580 -8.507 1.00 92.56 89 PRO A N 1
ATOM 669 C CA . PRO A 1 89 ? -0.554 -11.003 -9.012 1.00 92.56 89 PRO A CA 1
ATOM 670 C C . PRO A 1 89 ? -0.806 -9.591 -9.556 1.00 92.56 89 PRO A C 1
ATOM 672 O O . PRO A 1 89 ? -1.671 -9.363 -10.395 1.00 92.56 89 PRO A O 1
ATOM 675 N N . TYR A 1 90 ? -0.037 -8.627 -9.072 1.00 94.06 90 TYR A N 1
ATOM 676 C CA . TYR A 1 90 ? -0.222 -7.215 -9.415 1.00 94.06 90 TYR A CA 1
ATOM 677 C C . TYR A 1 90 ? 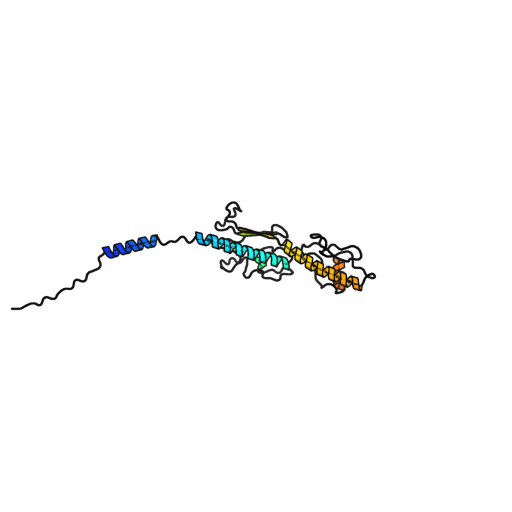0.486 -6.824 -10.721 1.00 94.06 90 TYR A C 1
ATOM 679 O O . TYR A 1 90 ? 0.461 -5.659 -11.108 1.00 94.06 90 TYR A O 1
ATOM 687 N N . VAL A 1 91 ? 1.118 -7.800 -11.370 1.00 91.50 91 VAL A N 1
ATOM 688 C CA . VAL A 1 91 ? 1.803 -7.735 -12.664 1.00 91.50 91 VAL A CA 1
ATOM 689 C C . VAL A 1 91 ? 1.380 -8.947 -13.494 1.00 91.50 91 VAL A C 1
ATOM 691 O O . VAL A 1 91 ? 1.028 -9.982 -12.927 1.00 91.50 91 VAL A O 1
ATOM 694 N N . ASP A 1 92 ? 1.387 -8.830 -14.821 1.00 87.50 92 ASP A N 1
ATOM 695 C CA . ASP A 1 92 ? 0.917 -9.884 -15.736 1.00 87.50 92 ASP A CA 1
ATOM 696 C C . ASP A 1 92 ? 2.002 -10.903 -16.128 1.00 87.50 92 ASP A C 1
ATOM 698 O O . ASP A 1 92 ? 1.695 -11.939 -16.724 1.00 87.50 92 ASP A O 1
ATOM 702 N N . ALA A 1 93 ? 3.240 -10.667 -15.695 1.00 83.81 93 ALA A N 1
ATOM 703 C CA . ALA A 1 93 ? 4.379 -11.536 -15.920 1.00 83.81 93 ALA A CA 1
ATOM 704 C C . ALA A 1 93 ? 5.280 -11.680 -14.678 1.00 83.81 93 ALA A C 1
ATOM 706 O O . ALA A 1 93 ? 5.268 -10.823 -13.787 1.00 83.81 93 ALA A O 1
ATOM 707 N N . PRO A 1 94 ? 6.103 -12.745 -14.607 1.00 80.44 94 PRO A N 1
ATOM 708 C CA . PRO A 1 94 ? 7.058 -12.932 -13.524 1.00 80.44 94 PRO A CA 1
ATOM 709 C C . PRO A 1 94 ? 8.042 -11.768 -13.373 1.00 80.44 94 PRO A C 1
ATOM 711 O O . PRO A 1 94 ? 8.499 -11.185 -14.356 1.00 80.44 94 PRO A O 1
ATOM 714 N N . VAL A 1 95 ? 8.424 -11.513 -12.119 1.00 76.06 95 VAL A N 1
ATOM 715 C CA . VAL A 1 95 ? 9.536 -10.631 -11.755 1.00 76.06 95 VAL A CA 1
ATOM 716 C C . VAL A 1 95 ? 10.565 -11.450 -10.974 1.00 76.06 95 VAL A C 1
ATOM 718 O O . VAL A 1 95 ? 10.217 -12.135 -10.013 1.00 76.06 95 VAL A O 1
ATOM 721 N N . GLN A 1 96 ? 11.830 -11.350 -11.365 1.00 65.25 96 GLN A N 1
ATOM 722 C CA . GLN A 1 96 ? 13.019 -12.108 -10.951 1.00 65.25 96 GLN A CA 1
ATOM 723 C C . GLN A 1 96 ? 13.159 -13.511 -11.555 1.00 65.25 96 GLN A C 1
ATOM 725 O O . GLN A 1 96 ? 13.412 -14.491 -10.849 1.00 65.25 96 GLN A O 1
ATOM 730 N N . GLY A 1 97 ? 13.057 -13.595 -12.881 1.00 50.28 97 GLY A N 1
ATOM 731 C CA . GLY A 1 97 ? 13.122 -14.844 -13.627 1.00 50.28 97 GLY A CA 1
ATOM 732 C C . GLY A 1 97 ? 14.385 -15.100 -14.443 1.00 50.28 97 GLY A C 1
ATOM 733 O O . GLY A 1 97 ? 14.420 -16.144 -15.075 1.00 50.28 97 GLY A O 1
ATOM 734 N N . LYS A 1 98 ? 15.404 -14.223 -14.514 1.00 43.50 98 LYS A N 1
ATOM 735 C CA . LYS A 1 98 ? 16.572 -14.420 -15.425 1.00 43.50 98 LYS A CA 1
ATOM 736 C C . LYS A 1 98 ? 16.141 -14.696 -16.880 1.00 43.50 98 LYS A C 1
ATOM 738 O O . LYS A 1 98 ? 16.903 -15.256 -17.674 1.00 43.50 98 LYS A O 1
ATOM 743 N N . SER A 1 99 ? 14.896 -14.353 -17.195 1.00 44.78 99 SER A N 1
ATOM 744 C CA . SER A 1 99 ? 14.263 -14.626 -18.462 1.00 44.78 99 SER A CA 1
ATOM 745 C C . SER A 1 99 ? 14.421 -13.348 -19.242 1.00 44.78 99 SER A C 1
ATOM 747 O O . SER A 1 99 ? 13.678 -12.399 -19.052 1.00 44.78 99 SER A O 1
ATOM 749 N N . LEU A 1 100 ? 15.409 -13.324 -20.131 1.00 46.69 100 LEU A N 1
ATOM 750 C CA . LEU A 1 100 ? 15.578 -12.276 -21.142 1.00 46.69 100 LEU A CA 1
ATOM 751 C C . LEU A 1 100 ? 14.446 -12.321 -22.196 1.00 46.69 100 LEU A C 1
ATOM 753 O O . LEU A 1 100 ? 14.656 -11.994 -23.361 1.00 46.69 100 LEU A O 1
ATOM 757 N N . SER A 1 101 ? 13.265 -12.821 -21.823 1.00 49.81 101 SER A N 1
ATOM 758 C CA . SER A 1 101 ? 12.056 -12.747 -22.627 1.00 49.81 101 SER A CA 1
ATOM 759 C C . SER A 1 101 ? 11.487 -11.341 -22.505 1.00 49.81 101 SER A C 1
ATOM 761 O O . SER A 1 101 ? 11.416 -10.806 -21.401 1.00 49.81 101 SER A O 1
ATOM 763 N N . ALA A 1 102 ? 11.031 -10.789 -23.629 1.00 51.72 102 ALA A N 1
ATOM 764 C CA . ALA A 1 102 ? 10.387 -9.476 -23.698 1.00 51.72 102 ALA A CA 1
ATOM 765 C C . ALA A 1 102 ? 9.159 -9.339 -22.772 1.00 51.72 102 ALA A C 1
ATOM 767 O O . ALA A 1 102 ? 8.756 -8.227 -22.462 1.00 51.72 102 ALA A O 1
ATOM 768 N N . ASP A 1 103 ? 8.607 -10.462 -22.306 1.00 59.19 103 ASP A N 1
ATOM 769 C CA . ASP A 1 103 ? 7.415 -10.543 -21.465 1.00 59.19 103 ASP A CA 1
ATOM 770 C C . ASP A 1 103 ? 7.767 -10.690 -19.968 1.00 59.19 103 ASP A C 1
ATOM 772 O O . ASP A 1 103 ? 7.201 -11.541 -19.289 1.00 59.19 103 ASP A O 1
ATOM 776 N N . SER A 1 104 ? 8.765 -9.969 -19.443 1.00 69.31 104 SER A N 1
ATOM 777 C CA . SER A 1 104 ? 9.076 -9.983 -18.001 1.00 69.31 104 SER A CA 1
ATOM 778 C C . SER A 1 104 ? 9.419 -8.592 -17.473 1.00 69.31 104 SER A C 1
ATOM 780 O O . SER A 1 104 ? 10.073 -7.814 -18.161 1.00 69.31 104 SER A O 1
ATOM 782 N N . TYR A 1 105 ? 9.057 -8.316 -16.218 1.00 79.56 105 TYR A N 1
ATOM 783 C CA . TYR A 1 105 ? 9.372 -7.052 -15.535 1.00 79.56 105 TYR A CA 1
ATOM 784 C C . TYR A 1 105 ? 10.800 -7.040 -14.943 1.00 79.56 105 TYR A C 1
ATOM 786 O O . TYR A 1 105 ? 11.072 -6.355 -13.953 1.00 79.56 105 TYR A O 1
ATOM 794 N N . ASP A 1 106 ? 11.714 -7.851 -15.485 1.00 82.31 106 ASP A N 1
ATOM 795 C CA . ASP A 1 106 ? 13.074 -7.998 -14.955 1.00 82.31 106 ASP A CA 1
ATOM 796 C C . ASP A 1 106 ? 13.969 -6.836 -15.379 1.00 82.31 106 ASP A C 1
ATOM 798 O O . ASP A 1 106 ? 14.753 -6.326 -14.571 1.00 82.31 106 ASP A O 1
ATOM 802 N N . THR A 1 107 ? 13.865 -6.438 -16.646 1.00 84.00 107 THR A N 1
ATOM 803 C CA . THR A 1 107 ? 14.812 -5.537 -17.300 1.00 84.00 107 THR A CA 1
ATOM 804 C C . THR A 1 107 ? 14.128 -4.358 -17.965 1.00 84.00 107 THR A C 1
ATOM 806 O O . THR A 1 107 ? 13.021 -4.478 -18.478 1.00 84.00 107 THR A O 1
ATOM 809 N N . ASP A 1 108 ? 14.836 -3.238 -18.029 1.00 87.94 108 ASP A N 1
ATOM 810 C CA . ASP A 1 108 ? 14.467 -2.106 -18.864 1.00 87.94 108 ASP A CA 1
ATOM 811 C C . ASP A 1 108 ? 14.642 -2.399 -20.367 1.00 87.94 108 ASP A C 1
ATOM 813 O O . ASP A 1 108 ? 15.108 -3.464 -20.781 1.00 87.94 108 ASP A O 1
ATOM 817 N N . ALA A 1 109 ? 14.290 -1.422 -21.205 1.00 88.19 109 ALA A N 1
ATOM 818 C CA . ALA A 1 109 ? 14.373 -1.546 -22.658 1.00 88.19 109 ALA A CA 1
ATOM 819 C C . ALA A 1 109 ? 15.811 -1.658 -23.218 1.00 88.19 109 ALA A C 1
ATOM 821 O O . ALA A 1 109 ? 15.980 -1.953 -24.402 1.00 88.19 109 ALA A O 1
ATOM 822 N N . TRP A 1 110 ? 16.846 -1.455 -22.393 1.00 84.94 110 TRP A N 1
ATOM 823 C CA . TRP A 1 110 ? 18.253 -1.689 -22.747 1.00 84.94 110 TRP A CA 1
ATOM 824 C C . TRP A 1 110 ? 18.788 -3.020 -22.193 1.00 84.94 110 TRP A C 1
ATOM 826 O O . TRP A 1 110 ? 19.942 -3.370 -22.440 1.00 84.94 110 TRP A O 1
ATOM 836 N N . GLY A 1 111 ? 17.950 -3.795 -21.496 1.00 82.38 111 GLY A N 1
ATOM 837 C CA . GLY A 1 111 ? 18.298 -5.095 -20.927 1.00 82.38 111 GLY A CA 1
ATOM 838 C C . GLY A 1 111 ? 18.951 -5.022 -19.544 1.00 82.38 111 GLY A C 1
ATOM 839 O O . GLY A 1 111 ? 19.441 -6.043 -19.054 1.00 82.38 111 GLY A O 1
ATOM 840 N N . ASN A 1 112 ? 18.961 -3.853 -18.895 1.00 84.31 112 ASN A N 1
ATOM 841 C CA . ASN A 1 112 ? 19.486 -3.707 -17.539 1.00 84.31 112 ASN A CA 1
ATOM 842 C C . ASN A 1 112 ? 18.405 -4.030 -16.509 1.00 84.31 112 ASN A C 1
ATOM 844 O O . ASN A 1 112 ? 17.252 -3.642 -16.664 1.00 84.31 112 ASN A O 1
ATOM 848 N N . LEU A 1 113 ? 18.772 -4.720 -15.427 1.00 86.25 113 LEU A N 1
ATOM 849 C CA . LEU A 1 113 ? 17.821 -5.066 -14.369 1.00 86.25 113 LEU A CA 1
ATOM 850 C C . LEU A 1 113 ? 17.300 -3.820 -13.647 1.00 86.25 113 LEU A C 1
ATOM 852 O O . LEU A 1 113 ? 18.096 -2.980 -13.207 1.00 86.25 113 LEU A O 1
ATOM 856 N N . TYR A 1 114 ? 15.987 -3.772 -13.416 1.00 89.88 114 TYR A N 1
ATOM 857 C CA . TYR A 1 114 ? 15.404 -2.763 -12.538 1.00 89.88 114 TYR A CA 1
ATOM 858 C C . TYR A 1 114 ? 15.975 -2.869 -11.126 1.00 89.88 114 TYR A C 1
ATOM 860 O O . TYR A 1 114 ? 16.131 -3.951 -10.551 1.00 89.88 114 TYR A O 1
ATOM 868 N N . GLN A 1 115 ? 16.246 -1.712 -10.539 1.00 91.00 115 GLN A N 1
ATOM 869 C CA . GLN A 1 115 ? 16.658 -1.591 -9.153 1.00 91.00 115 GLN A CA 1
ATOM 870 C C . GLN A 1 115 ? 15.456 -1.265 -8.295 1.00 91.00 115 GLN A C 1
ATOM 872 O O . GLN A 1 115 ? 14.645 -0.421 -8.656 1.00 91.00 115 GLN A O 1
ATOM 877 N N . TYR A 1 116 ? 15.369 -1.905 -7.136 1.00 93.38 116 TYR A N 1
ATOM 878 C CA . TYR A 1 116 ? 14.302 -1.669 -6.179 1.00 93.38 116 TYR A CA 1
ATOM 879 C C . TYR A 1 116 ? 14.881 -1.483 -4.786 1.00 93.38 116 TYR A C 1
ATOM 881 O O . TYR A 1 116 ? 15.552 -2.374 -4.259 1.00 93.38 116 TYR A O 1
ATOM 889 N N . ILE A 1 117 ? 14.609 -0.328 -4.184 1.00 94.00 117 ILE A N 1
ATOM 890 C CA . ILE A 1 117 ? 15.095 0.017 -2.850 1.00 94.00 117 ILE A CA 1
ATOM 891 C C . ILE A 1 117 ? 13.919 0.498 -2.013 1.00 94.00 117 ILE A C 1
ATOM 893 O O . ILE A 1 117 ? 13.192 1.410 -2.392 1.00 94.00 117 ILE A O 1
ATOM 897 N N . ARG A 1 118 ? 13.754 -0.084 -0.827 1.00 96.19 118 ARG A N 1
ATOM 898 C CA . ARG A 1 118 ? 12.820 0.431 0.177 1.00 96.19 118 ARG A CA 1
ATOM 899 C C . ARG A 1 118 ? 13.486 1.585 0.915 1.00 96.19 118 ARG A C 1
ATOM 901 O O . ARG A 1 118 ? 14.549 1.400 1.501 1.00 96.19 118 ARG A O 1
ATOM 908 N N . LEU A 1 119 ? 12.860 2.756 0.884 1.00 96.44 119 LEU A N 1
ATOM 909 C CA . LEU A 1 119 ? 13.362 3.967 1.538 1.00 96.44 119 LEU A CA 1
ATOM 910 C C . LEU A 1 119 ? 12.805 4.101 2.959 1.00 96.44 119 LEU A C 1
ATOM 912 O O . LEU A 1 119 ? 13.499 4.557 3.864 1.00 96.44 119 LEU A O 1
ATOM 916 N N . SER A 1 120 ? 11.553 3.686 3.162 1.00 95.56 120 SER A N 1
ATOM 917 C CA . SER A 1 120 ? 10.875 3.710 4.458 1.00 95.56 120 SER A CA 1
ATOM 918 C C . SER A 1 120 ? 9.801 2.615 4.544 1.00 95.56 120 SER A C 1
ATOM 920 O O . SER A 1 120 ? 9.727 1.718 3.699 1.00 95.56 120 SER A O 1
ATOM 922 N N . ALA A 1 121 ? 8.955 2.669 5.577 1.00 92.75 121 ALA A N 1
ATOM 923 C CA . ALA A 1 121 ? 7.776 1.812 5.674 1.00 92.75 121 ALA A CA 1
ATOM 924 C C . ALA A 1 121 ? 6.742 2.093 4.566 1.00 92.75 121 ALA A C 1
ATOM 926 O O . ALA A 1 121 ? 6.024 1.177 4.174 1.00 92.75 121 ALA A O 1
ATOM 927 N N . THR A 1 122 ? 6.693 3.328 4.051 1.00 95.50 122 THR A N 1
ATOM 928 C CA . THR A 1 122 ? 5.682 3.785 3.082 1.00 95.50 122 THR A CA 1
ATOM 929 C C . THR A 1 122 ? 6.258 4.287 1.764 1.00 95.50 122 THR A C 1
ATOM 931 O O . THR A 1 122 ? 5.494 4.626 0.862 1.00 95.50 122 THR A O 1
ATOM 934 N N . GLN A 1 123 ? 7.584 4.307 1.613 1.00 97.38 123 GLN A N 1
ATOM 935 C CA . GLN A 1 123 ? 8.240 4.738 0.384 1.00 97.38 123 GLN A CA 1
ATOM 936 C C . GLN A 1 123 ? 9.259 3.720 -0.130 1.00 97.38 123 GLN A C 1
ATOM 938 O O . GLN A 1 123 ? 10.029 3.129 0.634 1.00 97.38 123 GLN A O 1
ATOM 943 N N . ALA A 1 124 ? 9.290 3.557 -1.447 1.00 97.38 124 ALA A N 1
ATOM 944 C CA . ALA A 1 124 ? 10.290 2.795 -2.181 1.00 97.38 124 ALA A CA 1
ATOM 945 C C . ALA A 1 124 ? 10.691 3.547 -3.455 1.00 97.38 124 ALA A C 1
ATOM 947 O O . ALA A 1 124 ? 9.994 4.454 -3.894 1.00 97.38 124 ALA A O 1
ATOM 948 N N . GLN A 1 125 ? 11.809 3.168 -4.052 1.00 96.06 125 GLN A N 1
ATOM 949 C CA . GLN A 1 125 ? 12.283 3.685 -5.327 1.00 96.06 125 GLN A CA 1
ATOM 950 C C . GLN A 1 125 ? 12.471 2.518 -6.291 1.00 96.06 125 GLN A C 1
ATOM 952 O O . GLN A 1 125 ? 13.029 1.486 -5.905 1.00 96.06 125 GLN A O 1
ATOM 957 N N . ILE A 1 126 ? 12.008 2.696 -7.526 1.00 94.62 126 ILE A N 1
ATOM 958 C CA . ILE A 1 126 ? 12.303 1.807 -8.648 1.00 94.62 126 ILE A CA 1
ATOM 959 C C . ILE A 1 126 ? 13.134 2.603 -9.653 1.00 94.62 126 ILE A C 1
ATOM 961 O O . ILE A 1 126 ? 12.728 3.705 -10.024 1.00 94.62 126 ILE A O 1
ATOM 965 N N . SER A 1 127 ? 14.272 2.065 -10.090 1.00 92.38 127 SER A N 1
ATOM 966 C CA . SER A 1 127 ? 15.169 2.759 -11.021 1.00 92.38 127 SER A CA 1
ATOM 967 C C . SER A 1 127 ? 15.633 1.876 -12.179 1.00 92.38 127 SER A C 1
ATOM 969 O O . SER A 1 127 ? 15.787 0.666 -12.017 1.00 92.38 127 SER A O 1
ATOM 971 N N . SER A 1 128 ? 15.906 2.499 -13.324 1.00 91.31 128 SER A N 1
ATOM 972 C CA . SER A 1 128 ? 16.641 1.939 -14.467 1.00 91.31 128 SER A CA 1
ATOM 973 C C . SER A 1 128 ? 17.921 2.750 -14.675 1.00 91.31 128 SER A C 1
ATOM 975 O O . SER A 1 128 ? 17.895 3.971 -14.527 1.00 91.31 128 SER A O 1
ATOM 977 N N . TYR A 1 129 ? 19.016 2.065 -15.018 1.00 88.56 129 TYR A N 1
ATOM 978 C CA . TYR A 1 129 ? 20.318 2.684 -15.314 1.00 88.56 129 TYR A CA 1
ATOM 979 C C . TYR A 1 129 ? 20.451 3.157 -16.770 1.00 88.56 129 TYR A C 1
ATOM 981 O O . TYR A 1 129 ? 21.548 3.422 -17.252 1.00 88.56 129 TYR A O 1
ATOM 989 N N . GLY A 1 130 ? 19.345 3.172 -17.518 1.00 86.94 130 GLY A N 1
ATOM 990 C CA . GLY A 1 130 ? 19.334 3.692 -18.876 1.00 86.94 130 GLY A CA 1
ATOM 991 C C . GLY A 1 130 ? 20.273 2.948 -19.845 1.00 86.94 130 GLY A C 1
ATOM 992 O O . GLY A 1 130 ? 20.633 1.792 -19.620 1.00 86.94 130 GLY A O 1
ATOM 993 N N . PRO A 1 131 ? 20.672 3.586 -20.958 1.00 83.06 131 PRO A N 1
ATOM 994 C CA . PRO A 1 131 ? 21.520 2.987 -21.988 1.00 83.06 131 PRO A CA 1
ATOM 995 C C . PRO A 1 131 ? 22.946 2.679 -21.520 1.00 83.06 131 PRO A C 1
ATOM 997 O O . PRO A 1 131 ? 23.577 1.776 -22.072 1.00 83.06 131 PRO A O 1
ATOM 1000 N N . ASN A 1 132 ? 23.480 3.421 -20.543 1.00 79.56 132 ASN A N 1
ATOM 1001 C CA . ASN A 1 132 ? 24.859 3.237 -20.096 1.00 79.56 132 ASN A CA 1
ATOM 1002 C C . ASN A 1 132 ? 25.016 2.052 -19.116 1.00 79.56 132 ASN A C 1
ATOM 1004 O O . ASN A 1 132 ? 26.114 1.500 -19.006 1.00 79.56 132 ASN A O 1
ATOM 1008 N N . GLY A 1 133 ? 23.933 1.633 -18.443 1.00 79.75 133 GLY A N 1
ATOM 1009 C CA . GLY A 1 133 ? 23.937 0.541 -17.462 1.00 79.75 133 GLY A CA 1
ATOM 1010 C C . GLY A 1 133 ? 24.762 0.827 -16.196 1.00 79.75 133 GLY A C 1
ATOM 1011 O O . GLY A 1 133 ? 25.040 -0.086 -15.413 1.00 79.75 133 GLY A O 1
ATOM 1012 N N . LEU A 1 134 ? 25.192 2.071 -15.998 1.00 78.69 134 LEU A N 1
ATOM 1013 C CA . LEU A 1 134 ? 26.031 2.543 -14.909 1.00 78.69 134 LEU A CA 1
ATOM 1014 C C . LEU A 1 134 ? 25.181 3.304 -13.898 1.00 78.69 134 LEU A C 1
ATOM 1016 O O . LEU A 1 134 ? 24.440 4.210 -14.236 1.00 78.69 134 LEU A O 1
ATOM 1020 N N . ARG A 1 135 ? 25.372 2.998 -12.613 1.00 74.25 135 ARG A N 1
ATOM 1021 C CA . ARG A 1 135 ? 24.793 3.800 -11.534 1.00 74.25 135 ARG A CA 1
ATOM 1022 C C . ARG A 1 135 ? 25.631 5.057 -11.312 1.00 74.25 135 ARG A C 1
ATOM 1024 O O . ARG A 1 135 ? 26.528 5.051 -10.462 1.00 74.25 135 ARG A O 1
ATOM 1031 N N . ASP A 1 136 ? 25.332 6.129 -12.025 1.00 68.12 136 ASP A N 1
ATOM 1032 C CA . ASP A 1 136 ? 25.947 7.447 -11.816 1.00 68.12 136 ASP A CA 1
ATOM 1033 C C . ASP A 1 136 ? 24.965 8.501 -11.269 1.00 68.12 136 ASP A C 1
ATOM 1035 O O . ASP A 1 136 ? 25.386 9.599 -10.866 1.00 68.12 136 ASP A O 1
ATOM 1039 N N . GLY A 1 137 ? 23.694 8.114 -11.106 1.00 63.69 137 GLY A N 1
ATOM 1040 C CA . GLY A 1 137 ? 22.625 8.955 -10.587 1.00 63.69 137 GLY A CA 1
ATOM 1041 C C . GLY A 1 137 ? 22.234 10.029 -11.599 1.00 63.69 137 GLY A C 1
ATOM 1042 O O . GLY A 1 137 ? 22.658 10.034 -12.746 1.00 63.69 137 GLY A O 1
ATOM 1043 N N . SER A 1 138 ? 21.492 11.045 -11.158 1.00 56.72 138 SER A N 1
ATOM 1044 C CA . SER A 1 138 ? 21.054 12.166 -12.015 1.00 56.72 138 SER A CA 1
ATOM 1045 C C . SER A 1 138 ? 22.192 13.009 -12.656 1.00 56.72 138 SER A C 1
ATOM 1047 O O . SER A 1 138 ? 21.915 14.072 -13.212 1.00 56.72 138 SER A O 1
ATOM 1049 N N . GLN A 1 139 ? 23.463 12.606 -12.556 1.00 57.19 139 GLN A N 1
ATOM 1050 C CA . GLN A 1 139 ? 24.625 13.340 -13.071 1.00 57.19 139 GLN A CA 1
ATOM 1051 C C . GLN A 1 139 ? 24.889 13.101 -14.565 1.00 57.19 139 GLN A C 1
ATOM 1053 O O . GLN A 1 139 ? 25.379 14.007 -15.237 1.00 57.19 139 GLN A O 1
ATOM 1058 N N . SER A 1 140 ? 24.557 11.922 -15.086 1.00 63.12 140 SER A N 1
ATOM 1059 C CA . SER A 1 140 ? 24.533 11.614 -16.528 1.00 63.12 140 SER A CA 1
ATOM 1060 C C . SER A 1 140 ? 23.223 12.039 -17.190 1.00 63.12 140 SER A C 1
ATOM 1062 O O . SER A 1 140 ? 23.210 12.422 -18.359 1.00 63.12 140 SER A O 1
ATOM 1064 N N . GLY A 1 141 ? 22.134 12.012 -16.415 1.00 71.69 141 GLY A N 1
ATOM 1065 C CA . GLY A 1 141 ? 20.782 12.339 -16.850 1.00 71.69 141 GLY A CA 1
ATOM 1066 C C . GLY A 1 141 ? 20.081 11.235 -17.647 1.00 71.69 141 GLY A C 1
ATOM 1067 O O . GLY A 1 141 ? 18.990 11.499 -18.154 1.00 71.69 141 GLY A O 1
ATOM 1068 N N . ASP A 1 142 ? 20.671 10.042 -17.777 1.00 79.12 142 ASP A N 1
ATOM 1069 C CA . ASP A 1 142 ? 20.060 8.907 -18.480 1.00 79.12 142 ASP A CA 1
ATOM 1070 C C . ASP A 1 142 ? 19.388 7.886 -17.544 1.00 79.12 142 ASP A C 1
ATOM 1072 O O . ASP A 1 142 ? 18.463 7.191 -17.976 1.00 79.12 142 ASP A O 1
ATOM 1076 N N . ASP A 1 143 ? 19.754 7.885 -16.259 1.00 85.81 143 ASP A N 1
ATOM 1077 C CA . ASP A 1 143 ? 19.044 7.174 -15.192 1.00 85.81 143 ASP A CA 1
ATOM 1078 C C . ASP A 1 143 ? 17.567 7.608 -15.094 1.00 85.81 143 ASP A C 1
ATOM 1080 O O . ASP A 1 143 ? 17.219 8.794 -15.033 1.00 85.81 143 ASP A O 1
ATOM 1084 N N . LEU A 1 144 ? 16.672 6.621 -15.009 1.00 89.94 144 LEU A N 1
ATOM 1085 C CA . LEU A 1 144 ? 15.244 6.830 -14.775 1.00 89.94 144 LEU A CA 1
ATOM 1086 C C . LEU A 1 144 ? 14.896 6.362 -13.368 1.00 89.94 144 LEU A C 1
ATOM 1088 O O . LEU A 1 144 ? 14.876 5.165 -13.098 1.00 89.94 144 LEU A O 1
ATOM 1092 N N . GLU A 1 145 ? 14.582 7.302 -12.481 1.00 91.75 145 GLU A N 1
ATOM 1093 C CA . GLU A 1 145 ? 14.209 7.019 -11.095 1.00 91.75 145 GLU A CA 1
ATOM 1094 C C . GLU A 1 145 ? 12.734 7.345 -10.841 1.00 91.75 145 GLU A C 1
ATOM 1096 O O . GLU A 1 145 ? 12.257 8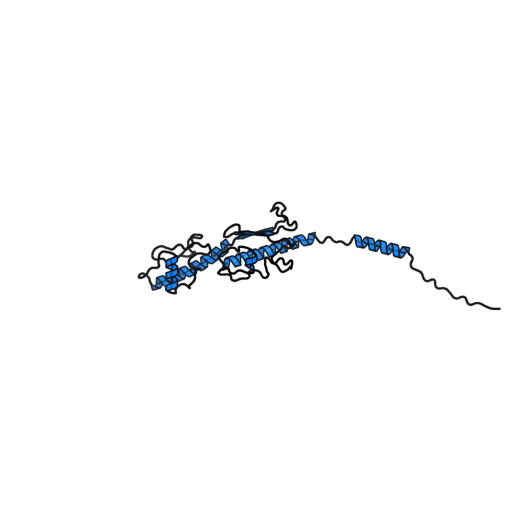.434 -11.171 1.00 91.75 145 GLU A O 1
ATOM 1101 N N . LEU A 1 146 ? 12.013 6.421 -10.203 1.00 94.56 146 LEU A N 1
ATOM 1102 C CA . LEU A 1 146 ? 10.614 6.599 -9.835 1.00 94.56 146 LEU A CA 1
ATOM 1103 C C . LEU A 1 146 ? 10.392 6.322 -8.347 1.00 94.56 146 LEU A C 1
ATOM 1105 O O . LEU A 1 146 ? 10.581 5.203 -7.867 1.00 94.56 146 LEU A O 1
ATOM 1109 N N . LEU A 1 147 ? 9.950 7.349 -7.618 1.00 96.50 147 LEU A N 1
ATOM 1110 C CA . LEU A 1 147 ? 9.501 7.211 -6.236 1.00 96.50 147 LEU A CA 1
ATOM 1111 C C . LEU A 1 147 ? 8.102 6.585 -6.201 1.00 96.50 147 LEU A C 1
ATOM 1113 O O . LEU A 1 147 ? 7.183 7.011 -6.903 1.00 96.50 147 LEU A O 1
ATOM 1117 N N . VAL A 1 148 ? 7.937 5.608 -5.322 1.00 97.62 148 VAL A N 1
ATOM 1118 C CA . VAL A 1 148 ? 6.667 4.984 -4.977 1.00 97.62 148 VAL A CA 1
ATOM 1119 C C . VAL A 1 148 ? 6.323 5.372 -3.547 1.00 97.62 148 VAL A C 1
ATOM 1121 O O . VAL A 1 148 ? 7.069 5.041 -2.630 1.00 97.62 148 VAL A O 1
ATOM 1124 N N . ASP A 1 149 ? 5.196 6.055 -3.352 1.00 96.75 149 ASP A N 1
ATOM 1125 C CA . ASP A 1 149 ? 4.673 6.418 -2.033 1.00 96.75 149 ASP A CA 1
ATOM 1126 C C . ASP A 1 149 ? 3.295 5.778 -1.831 1.00 96.75 149 ASP A C 1
ATOM 1128 O O . ASP A 1 149 ? 2.330 6.121 -2.517 1.00 96.75 149 ASP A O 1
ATOM 1132 N N . ILE A 1 150 ? 3.205 4.838 -0.888 1.00 96.69 150 ILE A N 1
ATOM 1133 C CA . ILE A 1 150 ? 1.968 4.108 -0.572 1.00 96.69 150 ILE A CA 1
ATOM 1134 C C . ILE A 1 150 ? 1.136 4.791 0.521 1.00 96.69 150 ILE A C 1
ATOM 1136 O O . ILE A 1 150 ? 0.052 4.317 0.859 1.00 96.69 150 ILE A O 1
ATOM 1140 N N . THR A 1 151 ? 1.607 5.910 1.081 1.00 95.44 151 THR A N 1
ATOM 1141 C CA . THR A 1 151 ? 0.907 6.648 2.145 1.00 95.44 151 THR A CA 1
ATOM 1142 C C . THR A 1 151 ? -0.547 6.979 1.780 1.00 95.44 151 THR A C 1
ATOM 1144 O O . THR A 1 151 ? -1.414 6.821 2.643 1.00 95.44 151 THR A O 1
ATOM 1147 N N . PRO A 1 152 ? -0.881 7.400 0.539 1.00 94.56 152 PRO A N 1
ATOM 1148 C CA . PRO A 1 152 ? -2.274 7.631 0.156 1.00 94.56 152 PRO A CA 1
ATOM 1149 C C . PRO A 1 152 ? -3.138 6.364 0.209 1.00 94.56 152 PRO A C 1
ATOM 1151 O O . PRO A 1 152 ? -4.264 6.428 0.696 1.00 94.56 152 PRO A O 1
ATOM 1154 N N . ALA A 1 153 ? -2.605 5.220 -0.228 1.00 94.38 153 ALA A N 1
ATOM 1155 C CA . ALA A 1 153 ? -3.322 3.945 -0.220 1.00 94.38 153 ALA A CA 1
ATOM 1156 C C . ALA A 1 153 ? -3.604 3.465 1.210 1.00 94.38 153 ALA A C 1
ATOM 1158 O O . ALA A 1 153 ? -4.738 3.126 1.549 1.00 94.38 153 ALA A O 1
ATOM 1159 N N . LEU A 1 154 ? -2.598 3.528 2.086 1.00 94.25 154 LEU A N 1
ATOM 1160 C CA . LEU A 1 154 ? -2.778 3.184 3.497 1.00 94.25 154 LEU A CA 1
ATOM 1161 C C . LEU A 1 154 ? -3.753 4.142 4.193 1.00 94.25 154 LEU A C 1
ATOM 1163 O O . LEU A 1 154 ? -4.550 3.721 5.029 1.00 94.25 154 LEU A O 1
ATOM 1167 N N . ARG A 1 155 ? -3.748 5.434 3.837 1.00 93.12 155 ARG A N 1
ATOM 1168 C CA . ARG A 1 155 ? -4.725 6.396 4.368 1.00 93.12 155 ARG A CA 1
ATOM 1169 C C . ARG A 1 155 ? -6.150 5.996 4.003 1.00 93.12 155 ARG A C 1
ATOM 1171 O O . ARG A 1 155 ? -7.008 5.999 4.882 1.00 93.12 155 ARG A O 1
ATOM 1178 N N . GLN A 1 156 ? -6.385 5.640 2.742 1.00 93.44 156 GLN A N 1
ATOM 1179 C CA . GLN A 1 156 ? -7.694 5.176 2.292 1.00 93.44 156 GLN A CA 1
ATOM 1180 C C . GLN A 1 156 ? -8.123 3.916 3.058 1.00 93.44 156 GLN A C 1
ATOM 1182 O O . GLN A 1 156 ? -9.216 3.891 3.619 1.00 93.44 156 GLN A O 1
ATOM 1187 N N . ARG A 1 157 ? -7.243 2.914 3.185 1.00 93.94 157 ARG A N 1
ATOM 1188 C CA . ARG A 1 157 ? -7.540 1.700 3.968 1.00 93.94 157 ARG A CA 1
ATOM 1189 C C . ARG A 1 157 ? -7.852 1.989 5.432 1.00 93.94 157 ARG A C 1
ATOM 1191 O O . ARG A 1 157 ? -8.785 1.417 5.988 1.00 93.94 157 ARG A O 1
ATOM 1198 N N . THR A 1 158 ? -7.116 2.901 6.058 1.00 94.69 158 THR A N 1
ATOM 1199 C CA . THR A 1 158 ? -7.409 3.355 7.422 1.00 94.69 158 THR A CA 1
ATOM 1200 C C . THR A 1 158 ? -8.793 3.999 7.517 1.00 94.69 158 THR A C 1
ATOM 1202 O O . THR A 1 158 ? -9.525 3.706 8.457 1.00 94.69 158 THR A O 1
ATOM 1205 N N . GLN A 1 159 ? -9.191 4.831 6.552 1.00 93.00 159 GLN A N 1
ATOM 1206 C CA . GLN A 1 159 ? -10.526 5.440 6.537 1.00 93.00 159 GLN A CA 1
ATOM 1207 C C . GLN A 1 159 ? -11.630 4.385 6.395 1.00 93.00 159 GLN A C 1
ATOM 1209 O O . GLN A 1 159 ? -12.533 4.352 7.226 1.00 93.00 159 GLN A O 1
ATOM 1214 N N . GLU A 1 160 ? -11.498 3.459 5.442 1.00 93.50 160 GLU A N 1
ATOM 1215 C CA . GLU A 1 160 ? -12.447 2.350 5.251 1.00 93.50 160 GLU A CA 1
ATOM 1216 C C . GLU A 1 160 ? -12.610 1.514 6.537 1.00 93.50 160 GLU A C 1
ATOM 1218 O O . GLU A 1 160 ? -13.725 1.198 6.961 1.00 93.50 160 GLU A O 1
ATOM 1223 N N . LYS A 1 161 ? -11.500 1.190 7.215 1.00 94.56 161 LYS A N 1
ATOM 1224 C CA . LYS A 1 161 ? -11.528 0.437 8.481 1.00 94.56 161 LYS A CA 1
ATOM 1225 C C . LYS A 1 161 ? -12.198 1.231 9.605 1.00 94.56 161 LYS A C 1
ATOM 1227 O O . LYS A 1 161 ? -12.976 0.657 10.370 1.00 94.56 161 LYS A O 1
ATOM 1232 N N . ALA A 1 162 ? -11.919 2.532 9.700 1.00 94.69 162 ALA A N 1
ATOM 1233 C CA . ALA A 1 162 ? -12.525 3.413 10.695 1.00 94.69 162 ALA A CA 1
ATOM 1234 C C . ALA A 1 162 ? -14.039 3.549 10.487 1.00 94.69 162 ALA A C 1
ATOM 1236 O O . ALA A 1 162 ? -14.789 3.478 11.456 1.00 94.69 162 ALA A O 1
ATOM 1237 N N . GLU A 1 163 ? -14.500 3.679 9.241 1.00 94.38 163 GLU A N 1
ATOM 1238 C CA . GLU A 1 163 ? -15.927 3.745 8.902 1.00 94.38 163 GLU A CA 1
ATOM 1239 C C . GLU A 1 163 ? -16.675 2.488 9.361 1.00 94.38 163 GLU A C 1
ATOM 1241 O O . GLU A 1 163 ? -17.727 2.580 10.001 1.00 94.38 163 GLU A O 1
ATOM 1246 N N . VAL A 1 164 ? -16.110 1.304 9.103 1.00 96.62 164 VAL A N 1
ATOM 1247 C CA . VAL A 1 164 ? -16.710 0.036 9.540 1.00 96.62 164 VAL A CA 1
ATOM 1248 C C . VAL A 1 164 ? -16.750 -0.066 11.067 1.00 96.62 164 VAL A C 1
ATOM 1250 O O . VAL A 1 164 ? -17.777 -0.466 11.626 1.00 96.62 164 VAL A O 1
ATOM 1253 N N . LEU A 1 165 ? -15.662 0.312 11.746 1.00 96.94 165 LEU A N 1
ATOM 1254 C CA . LEU A 1 165 ? -15.586 0.309 13.209 1.00 96.94 165 LEU A CA 1
ATOM 1255 C C . LEU A 1 165 ? -16.573 1.297 13.837 1.00 96.94 165 LEU A C 1
ATOM 1257 O O . LEU A 1 165 ? -17.322 0.907 14.730 1.00 96.94 165 LEU A O 1
ATOM 1261 N N . ASN A 1 166 ? -16.631 2.536 13.349 1.00 96.69 166 ASN A N 1
ATOM 1262 C CA . ASN A 1 166 ? -17.545 3.562 13.856 1.00 96.69 166 ASN A CA 1
ATOM 1263 C C . ASN A 1 166 ? -19.003 3.159 13.632 1.00 96.69 166 ASN A C 1
ATOM 1265 O O . ASN A 1 166 ? -19.799 3.195 14.567 1.00 96.69 166 ASN A O 1
ATOM 1269 N N . GLY A 1 167 ? -19.333 2.615 12.457 1.00 97.19 167 GLY A N 1
ATOM 1270 C CA . GLY A 1 167 ? -20.662 2.059 12.218 1.00 97.19 167 GLY A CA 1
ATOM 1271 C C . GLY A 1 167 ? -21.008 0.889 13.152 1.00 97.19 167 GLY A C 1
ATOM 1272 O O . GLY A 1 167 ? -22.165 0.731 13.543 1.00 97.19 167 GLY A O 1
ATOM 1273 N N . ALA A 1 168 ? -20.035 0.053 13.532 1.00 97.94 168 ALA A N 1
ATOM 1274 C CA . ALA A 1 168 ? -20.243 -1.018 14.511 1.00 97.94 168 ALA A CA 1
ATOM 1275 C C . ALA A 1 168 ? -20.459 -0.476 15.933 1.00 97.94 168 ALA A C 1
ATOM 1277 O O . ALA A 1 168 ? -21.334 -0.975 16.646 1.00 97.94 168 ALA A O 1
ATOM 1278 N N . ILE A 1 169 ? -19.709 0.560 16.317 1.00 97.81 169 ILE A N 1
ATOM 1279 C CA . ILE A 1 169 ? -19.858 1.268 17.593 1.00 97.81 169 ILE A CA 1
ATOM 1280 C C . ILE A 1 169 ? -21.249 1.890 17.702 1.00 97.81 169 ILE A C 1
ATOM 1282 O O . ILE A 1 169 ? -21.926 1.661 18.703 1.00 97.81 169 ILE A O 1
ATOM 1286 N N . ASP A 1 170 ? -21.710 2.595 16.669 1.00 97.50 170 ASP A N 1
ATOM 1287 C CA . ASP A 1 170 ? -23.034 3.224 16.650 1.00 97.50 170 ASP A CA 1
ATOM 1288 C C . ASP A 1 170 ? -24.151 2.196 16.840 1.00 97.50 170 ASP A C 1
ATOM 1290 O O . ASP A 1 170 ? -25.029 2.357 17.694 1.00 97.50 170 ASP A O 1
ATOM 1294 N N . ARG A 1 171 ? -24.085 1.085 16.092 1.00 97.88 171 ARG A N 1
ATOM 1295 C CA . ARG A 1 171 ? -25.057 -0.009 16.213 1.00 97.88 171 ARG A CA 1
ATOM 1296 C C . ARG A 1 171 ? -25.037 -0.630 17.609 1.00 97.88 171 ARG A C 1
ATOM 1298 O O . ARG A 1 171 ? -26.105 -0.807 18.193 1.00 97.88 171 ARG A O 1
ATOM 1305 N N . TYR A 1 172 ? -23.861 -0.910 18.171 1.00 98.06 172 TYR A N 1
ATOM 1306 C CA . TYR A 1 172 ? -23.753 -1.438 19.533 1.00 98.06 172 TYR A CA 1
ATOM 1307 C C . TYR A 1 172 ? -24.326 -0.449 20.558 1.00 98.06 172 TYR A C 1
ATOM 1309 O O . TYR A 1 172 ? -25.178 -0.803 21.372 1.00 98.06 172 TYR A O 1
ATOM 1317 N N . ASN A 1 173 ? -23.904 0.812 20.501 1.00 96.88 173 ASN A N 1
ATOM 1318 C CA . ASN A 1 173 ? -24.330 1.838 21.445 1.00 96.88 173 ASN A CA 1
ATOM 1319 C C . ASN A 1 173 ? -25.844 2.053 21.415 1.00 96.88 173 ASN A C 1
ATOM 1321 O O . ASN A 1 173 ? -26.451 2.168 22.479 1.00 96.88 173 ASN A O 1
ATOM 1325 N N . SER A 1 174 ? -26.456 2.021 20.226 1.00 96.94 174 SER A N 1
ATOM 1326 C CA . SER A 1 174 ? -27.911 2.132 20.065 1.00 96.94 174 SER A CA 1
ATOM 1327 C C . SER A 1 174 ? -28.696 1.017 20.768 1.00 96.94 174 SER A C 1
ATOM 1329 O O . SER A 1 174 ? -29.834 1.238 21.175 1.00 96.94 174 SER A O 1
ATOM 1331 N N . ALA A 1 175 ? -28.091 -0.163 20.940 1.00 97.00 175 ALA A N 1
ATOM 1332 C CA . ALA A 1 175 ? -28.726 -1.327 21.551 1.00 97.00 175 ALA A CA 1
ATOM 1333 C C . ALA A 1 175 ? -28.436 -1.472 23.056 1.00 97.00 175 ALA A C 1
ATOM 1335 O O . ALA A 1 175 ? -29.240 -2.057 23.779 1.00 97.00 175 ALA A O 1
ATOM 1336 N N . TYR A 1 176 ? -27.289 -0.972 23.527 1.00 95.81 176 TYR A N 1
ATOM 1337 C CA . TYR A 1 176 ? -26.748 -1.323 24.846 1.00 95.81 176 TYR A CA 1
ATOM 1338 C C . TYR A 1 176 ? -26.537 -0.148 25.802 1.00 95.81 176 TYR A C 1
ATOM 1340 O O . TYR A 1 176 ? -26.372 -0.375 27.005 1.00 95.81 176 TYR A O 1
ATOM 1348 N N . LEU A 1 177 ? -26.525 1.099 25.323 1.00 93.31 177 LEU A N 1
ATOM 1349 C CA . LEU A 1 177 ? -26.399 2.250 26.214 1.00 93.31 177 LEU A CA 1
ATOM 1350 C C . LEU A 1 177 ? -27.742 2.628 26.860 1.00 93.31 177 LEU A C 1
ATOM 1352 O O . LEU A 1 177 ? -28.791 2.498 26.231 1.00 93.31 177 LEU A O 1
ATOM 1356 N N . PRO A 1 178 ? -27.723 3.114 28.119 1.00 91.31 178 PRO A N 1
ATOM 1357 C CA . PRO A 1 178 ? -26.543 3.358 28.965 1.00 91.31 178 PRO A CA 1
ATOM 1358 C C . PRO A 1 178 ? -26.051 2.128 29.761 1.00 91.31 178 PRO A C 1
ATOM 1360 O O . PRO A 1 178 ? -25.124 2.255 30.555 1.00 91.31 178 PRO A O 1
ATOM 1363 N N . GLY A 1 179 ? -26.670 0.955 29.596 1.00 93.38 179 GLY A N 1
ATOM 1364 C CA . GLY A 1 179 ? -26.469 -0.201 30.478 1.00 93.38 179 GLY A CA 1
ATOM 1365 C C . GLY A 1 179 ? -25.083 -0.849 30.407 1.00 93.38 179 GLY A C 1
ATOM 1366 O O . GLY A 1 179 ? -24.481 -1.118 31.444 1.00 93.38 179 GLY A O 1
ATOM 1367 N N . THR A 1 180 ? -24.562 -1.102 29.205 1.00 94.50 180 THR A N 1
ATOM 1368 C CA . THR A 1 180 ? -23.267 -1.786 29.022 1.00 94.50 180 THR A CA 1
ATOM 1369 C C . THR A 1 180 ? -22.375 -1.031 28.033 1.00 94.50 180 THR A C 1
ATOM 1371 O O . THR A 1 180 ? -22.330 -1.406 26.857 1.00 94.50 180 THR A O 1
ATOM 1374 N N . PRO A 1 181 ? -21.663 0.026 28.476 1.00 94.94 181 PRO A N 1
ATOM 1375 C CA . PRO A 1 181 ? -20.793 0.811 27.606 1.00 94.94 181 PRO A CA 1
ATOM 1376 C C . PRO A 1 181 ? -19.637 -0.017 27.041 1.00 94.94 181 PRO A C 1
ATOM 1378 O O . PRO A 1 181 ? -19.176 -0.983 27.657 1.00 94.94 181 PRO A O 1
ATOM 1381 N N . LEU A 1 182 ? -19.164 0.377 25.858 1.00 96.81 182 LEU A N 1
ATOM 1382 C CA . LEU A 1 182 ? -17.994 -0.234 25.237 1.00 96.81 182 LEU A CA 1
ATOM 1383 C C . LEU A 1 182 ? -16.726 -0.005 26.080 1.00 96.81 182 LEU A C 1
ATOM 1385 O O . LEU A 1 182 ? -16.583 1.053 26.700 1.00 96.81 182 LEU A O 1
ATOM 1389 N N . PRO A 1 183 ? -15.784 -0.967 26.087 1.00 96.31 183 PRO A N 1
ATOM 1390 C CA . PRO A 1 183 ? -14.478 -0.789 26.712 1.00 96.31 183 PRO A CA 1
ATOM 1391 C C . PRO A 1 183 ? -13.697 0.386 26.115 1.00 96.31 183 PRO A C 1
ATOM 1393 O O . PRO A 1 183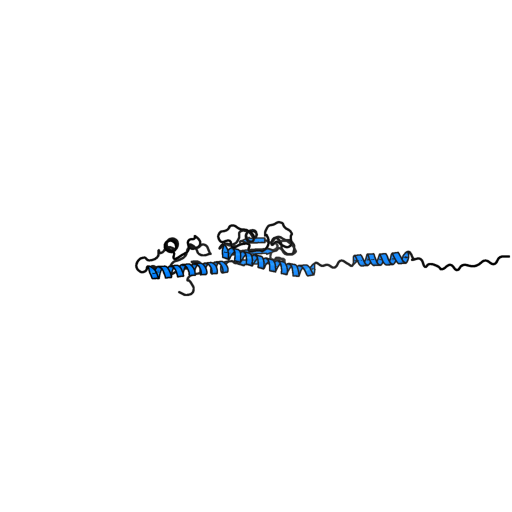 ? -13.773 0.657 24.921 1.00 96.31 183 PRO A O 1
ATOM 1396 N N . THR A 1 184 ? -12.872 1.032 26.936 1.00 94.50 184 THR A N 1
ATOM 1397 C CA . THR A 1 184 ? -12.069 2.205 26.552 1.00 94.50 184 THR A CA 1
ATOM 1398 C C . THR A 1 184 ? -10.655 1.844 26.085 1.00 94.50 184 THR A C 1
ATOM 1400 O O . THR A 1 184 ? -9.758 2.681 26.126 1.00 94.50 184 THR A O 1
ATOM 1403 N N . THR A 1 185 ? -10.426 0.602 25.648 1.00 95.19 185 THR A N 1
ATOM 1404 C CA . THR A 1 185 ? -9.179 0.194 24.980 1.00 95.19 185 THR A CA 1
ATOM 1405 C C . THR A 1 185 ? -9.498 -0.436 23.630 1.00 95.19 185 THR A C 1
ATOM 1407 O O . THR A 1 185 ? -10.475 -1.176 23.518 1.00 95.19 185 THR A O 1
ATOM 1410 N N . ALA A 1 186 ? -8.687 -0.154 22.604 1.00 94.44 186 ALA A N 1
ATOM 1411 C CA . ALA A 1 186 ? -8.962 -0.598 21.234 1.00 94.44 186 ALA A CA 1
ATOM 1412 C C . ALA A 1 186 ? -9.118 -2.121 21.127 1.00 94.44 186 ALA A C 1
ATOM 1414 O O . ALA A 1 186 ? -10.056 -2.602 20.499 1.00 94.44 186 ALA A O 1
ATOM 1415 N N . VAL A 1 187 ? -8.244 -2.878 21.799 1.00 96.44 187 VAL A N 1
ATOM 1416 C CA . VAL A 1 187 ? -8.283 -4.348 21.795 1.00 96.44 187 VAL A CA 1
ATOM 1417 C C . VAL A 1 187 ? -9.595 -4.864 22.380 1.00 96.44 187 VAL A C 1
ATOM 1419 O O . VAL A 1 187 ? -10.321 -5.591 21.711 1.00 96.44 187 VAL A O 1
ATOM 1422 N N . GLN A 1 188 ? -9.954 -4.424 23.588 1.00 96.88 188 GLN A N 1
ATOM 1423 C CA . GLN A 1 188 ? -11.176 -4.891 24.246 1.00 96.88 188 GLN A CA 1
ATOM 1424 C C . GLN A 1 188 ? -12.446 -4.419 23.529 1.00 96.88 188 GLN A C 1
ATOM 1426 O O . GLN A 1 188 ? -13.464 -5.107 23.574 1.00 96.88 188 GLN A O 1
ATOM 1431 N N . LEU A 1 189 ? -12.407 -3.246 22.890 1.00 97.44 189 LEU A N 1
ATOM 1432 C CA . LEU A 1 189 ? -13.503 -2.745 22.069 1.00 97.44 189 LEU A CA 1
ATOM 1433 C C . LEU A 1 189 ? -13.731 -3.647 20.854 1.00 97.44 189 LEU A C 1
ATOM 1435 O O . LEU A 1 189 ? -14.859 -4.087 20.641 1.00 97.44 189 LEU A O 1
ATOM 1439 N N . VAL A 1 190 ? -12.674 -3.965 20.102 1.00 97.81 190 VAL A N 1
ATOM 1440 C CA . VAL A 1 190 ? -12.758 -4.860 18.937 1.00 97.81 190 VAL A CA 1
ATOM 1441 C C . VAL A 1 190 ? -13.235 -6.248 19.366 1.00 97.81 190 VAL A C 1
ATOM 1443 O O . VAL A 1 190 ? -14.198 -6.750 18.789 1.00 97.81 190 VAL A O 1
ATOM 1446 N N . ASP A 1 191 ? -12.665 -6.814 20.435 1.00 97.81 191 ASP A N 1
ATOM 1447 C CA . ASP A 1 191 ? -13.093 -8.109 20.984 1.00 97.81 191 ASP A CA 1
ATOM 1448 C C . ASP A 1 191 ? -14.579 -8.097 21.370 1.00 97.81 191 ASP A C 1
ATOM 1450 O O . ASP A 1 191 ? -15.319 -9.033 21.063 1.00 97.81 191 ASP A O 1
ATOM 1454 N N . ARG A 1 192 ? -15.052 -7.020 22.018 1.00 97.44 192 ARG A N 1
ATOM 1455 C CA . ARG A 1 192 ? -16.464 -6.865 22.397 1.00 97.44 192 ARG A CA 1
ATOM 1456 C C . ARG A 1 192 ? -17.364 -6.817 21.169 1.00 97.44 192 ARG A C 1
ATOM 1458 O O . ARG A 1 192 ? -18.392 -7.497 21.162 1.00 97.44 192 ARG A O 1
ATOM 1465 N N . LEU A 1 193 ? -17.007 -6.030 20.157 1.00 98.12 193 LEU A N 1
ATOM 1466 C CA . LEU A 1 193 ? -17.796 -5.894 18.931 1.00 98.12 193 LEU A CA 1
ATOM 1467 C C . LEU A 1 193 ? -17.828 -7.201 18.127 1.00 98.12 193 LEU A C 1
ATOM 1469 O O . LEU A 1 193 ? -18.878 -7.548 17.588 1.00 98.12 193 LEU A O 1
ATOM 1473 N N . GLN A 1 194 ? -16.728 -7.961 18.103 1.00 98.12 194 GLN A N 1
ATOM 1474 C CA . GLN A 1 194 ? -16.679 -9.290 17.483 1.00 98.12 194 GLN A CA 1
ATOM 1475 C C . GLN A 1 194 ? -17.508 -10.316 18.261 1.00 98.12 194 GLN A C 1
ATOM 1477 O O . GLN A 1 194 ? -18.344 -11.001 17.676 1.00 98.12 194 GLN A O 1
ATOM 1482 N N . ALA A 1 195 ? -17.350 -10.379 19.587 1.00 97.62 195 ALA A N 1
ATOM 1483 C CA . ALA A 1 195 ? -18.087 -11.309 20.446 1.00 97.62 195 ALA A C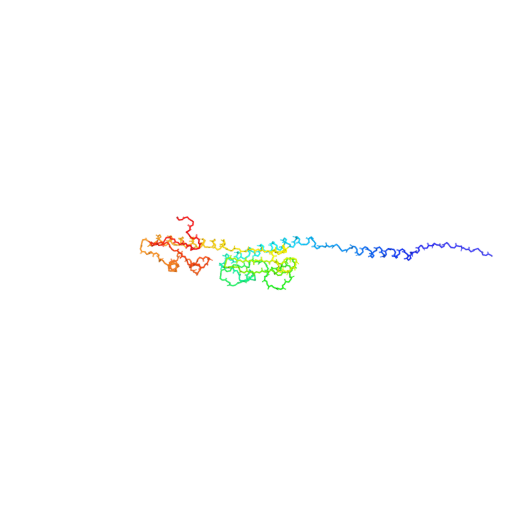A 1
ATOM 1484 C C . ALA A 1 195 ? -19.607 -11.076 20.424 1.00 97.62 195 ALA A C 1
ATOM 1486 O O . ALA A 1 195 ? -20.382 -11.997 20.667 1.00 97.62 195 ALA A O 1
ATOM 1487 N N . THR A 1 196 ? -20.034 -9.845 20.136 1.00 96.94 196 THR A N 1
ATOM 1488 C CA . THR A 1 196 ? -21.451 -9.468 20.022 1.00 96.94 196 THR A CA 1
ATOM 1489 C C . THR A 1 196 ? -21.966 -9.446 18.581 1.00 96.94 196 THR A C 1
ATOM 1491 O O . THR A 1 196 ? -23.142 -9.164 18.368 1.00 96.94 196 THR A O 1
ATOM 1494 N N . GLY A 1 197 ? -21.120 -9.772 17.597 1.00 97.19 197 GLY A N 1
ATOM 1495 C CA . GLY A 1 197 ? -21.500 -9.894 16.188 1.00 97.19 197 GLY A CA 1
ATOM 1496 C C . GLY A 1 197 ? -21.680 -8.572 15.431 1.00 97.19 197 GLY A C 1
ATOM 1497 O O . GLY A 1 197 ? -22.172 -8.591 14.306 1.00 97.19 197 GLY A O 1
ATOM 1498 N N . TYR A 1 198 ? -21.285 -7.428 16.002 1.00 97.44 198 TYR A N 1
ATOM 1499 C CA . TYR A 1 198 ? -21.354 -6.121 15.325 1.00 97.44 198 TYR A CA 1
ATOM 1500 C C . TYR A 1 198 ? -20.176 -5.862 14.379 1.00 97.44 198 TYR A C 1
ATOM 1502 O O . TYR A 1 198 ? -20.275 -4.979 13.519 1.00 97.44 198 TYR A O 1
ATOM 1510 N N . LEU A 1 199 ? -19.092 -6.628 14.536 1.00 97.62 199 LEU A N 1
ATOM 1511 C CA . LEU A 1 199 ? -17.883 -6.572 13.722 1.00 97.62 199 LEU A CA 1
ATOM 1512 C C . LEU A 1 199 ? -17.485 -7.988 13.264 1.00 97.62 199 LEU A C 1
ATOM 1514 O O . LEU A 1 199 ? -17.533 -8.914 14.078 1.00 97.62 199 LEU A O 1
ATOM 1518 N N . PRO A 1 200 ? -17.074 -8.188 11.997 1.00 95.50 200 PRO A N 1
ATOM 1519 C CA . PRO A 1 200 ? -16.597 -9.486 11.531 1.00 95.50 200 PRO A CA 1
ATOM 1520 C C . PRO A 1 200 ? -15.376 -9.979 12.327 1.00 95.50 200 PRO A C 1
ATOM 1522 O O . PRO A 1 200 ? -14.530 -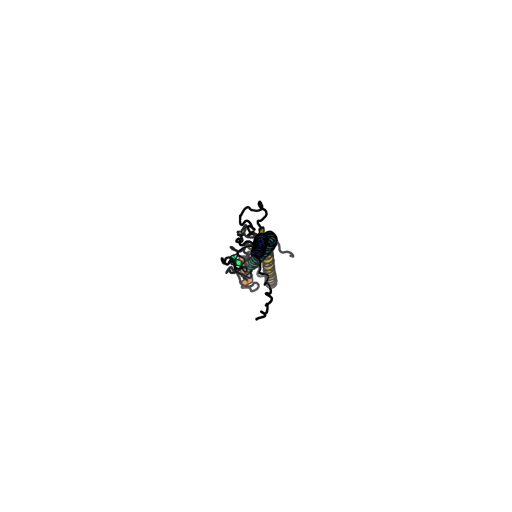9.164 12.717 1.00 95.50 200 PRO A O 1
ATOM 1525 N N . PRO A 1 201 ? -15.230 -11.300 12.536 1.00 95.06 201 PRO A N 1
ATOM 1526 C CA . PRO A 1 201 ? -14.035 -11.850 13.160 1.00 95.06 201 PRO A CA 1
ATOM 1527 C C . PRO A 1 201 ? -12.806 -11.602 12.277 1.00 95.06 201 PRO A C 1
ATOM 1529 O O . PRO A 1 201 ? -12.888 -11.649 11.049 1.00 95.06 201 PRO A O 1
ATOM 1532 N N . GLY A 1 202 ? -11.657 -11.357 12.901 1.00 91.38 202 GLY A N 1
ATOM 1533 C CA . GLY A 1 202 ? -10.395 -11.159 12.192 1.00 91.38 202 GLY A CA 1
ATOM 1534 C C . GLY A 1 202 ? -9.434 -10.224 12.914 1.00 91.38 202 GLY A C 1
ATOM 1535 O O . GLY A 1 202 ? -9.838 -9.381 13.714 1.00 91.38 202 GLY A O 1
ATOM 1536 N N . ASN A 1 203 ? -8.148 -10.363 12.591 1.00 91.06 203 ASN A N 1
ATOM 1537 C CA . ASN A 1 203 ? -7.073 -9.612 13.242 1.00 91.06 203 ASN A CA 1
ATOM 1538 C C . ASN A 1 203 ? -6.790 -8.248 12.591 1.00 91.06 203 ASN A C 1
ATOM 1540 O O . ASN A 1 203 ? -6.030 -7.453 13.138 1.00 91.06 203 ASN A O 1
ATOM 1544 N N . SER A 1 204 ? -7.389 -7.957 11.436 1.00 90.62 204 SER A N 1
ATOM 1545 C CA . SER A 1 204 ? -7.169 -6.698 10.715 1.00 90.62 204 SER A CA 1
ATOM 1546 C C . SER A 1 204 ? -7.793 -5.489 11.415 1.00 90.62 204 SER A C 1
ATOM 1548 O O . SER A 1 204 ? -7.358 -4.369 11.178 1.00 90.62 204 SER A O 1
ATOM 1550 N N . TRP A 1 205 ? -8.776 -5.688 12.296 1.00 95.44 205 TRP A N 1
ATOM 1551 C CA . TRP A 1 205 ? -9.523 -4.601 12.936 1.00 95.44 205 TRP A CA 1
ATOM 1552 C C . TRP A 1 205 ? -8.804 -3.926 14.103 1.00 95.44 205 TRP A C 1
ATOM 1554 O O . TRP A 1 205 ? -9.155 -2.809 14.468 1.00 95.44 205 TRP A O 1
ATOM 1564 N N . PHE A 1 206 ? -7.808 -4.579 14.702 1.00 95.62 206 PHE A N 1
ATOM 1565 C CA . PHE A 1 206 ? -7.146 -4.071 15.909 1.00 95.62 206 PHE A CA 1
ATOM 1566 C C . PHE A 1 206 ? -6.271 -2.845 15.654 1.00 95.62 206 PHE A C 1
ATOM 1568 O O . PHE A 1 206 ? -6.010 -2.074 16.578 1.00 95.62 206 PHE A O 1
ATOM 1575 N N . ARG A 1 207 ? -5.798 -2.684 14.418 1.00 95.00 207 ARG A N 1
ATOM 1576 C CA . ARG A 1 207 ? -4.858 -1.642 14.016 1.00 95.00 207 ARG A CA 1
ATOM 1577 C C . ARG A 1 207 ? -5.355 -0.931 12.771 1.00 95.00 207 ARG A C 1
ATOM 1579 O O . ARG A 1 207 ? -6.122 -1.501 11.993 1.00 95.00 207 ARG A O 1
ATOM 1586 N N . ASP A 1 208 ? -4.903 0.296 12.580 1.00 94.81 208 ASP A N 1
ATOM 1587 C CA . ASP A 1 208 ? -5.034 0.973 11.298 1.00 94.81 208 ASP A CA 1
ATOM 1588 C C . ASP A 1 208 ? -4.085 0.361 10.249 1.00 94.81 208 ASP A C 1
ATOM 1590 O O . ASP A 1 208 ? -3.341 -0.578 10.542 1.00 94.81 208 ASP A O 1
ATOM 1594 N N . ALA A 1 209 ? -4.135 0.845 9.007 1.00 94.38 209 ALA A N 1
ATOM 1595 C CA . ALA A 1 209 ? -3.301 0.309 7.926 1.00 94.38 209 ALA A CA 1
ATOM 1596 C C . ALA A 1 209 ? -1.815 0.710 8.034 1.00 94.38 209 ALA A C 1
ATOM 1598 O O . ALA A 1 209 ? -1.000 0.271 7.231 1.00 94.38 209 ALA A O 1
ATOM 1599 N N . PHE A 1 210 ? -1.448 1.544 9.011 1.00 93.62 210 PHE A N 1
ATOM 1600 C CA . PHE A 1 210 ? -0.059 1.906 9.310 1.00 93.62 210 PHE A CA 1
ATOM 1601 C C . PHE A 1 210 ? 0.524 1.030 10.426 1.00 93.62 210 PHE A C 1
ATOM 1603 O O . PHE A 1 210 ? 1.724 1.089 10.697 1.00 93.62 210 PHE A O 1
ATOM 1610 N N . GLY A 1 211 ? -0.307 0.181 11.041 1.00 92.69 211 GLY A N 1
ATOM 1611 C CA . GLY A 1 211 ? 0.076 -0.721 12.121 1.00 92.69 211 GLY A CA 1
ATOM 1612 C C . GLY A 1 211 ? -0.109 -0.131 13.520 1.00 92.69 211 GLY A C 1
ATOM 1613 O O . GLY A 1 211 ? 0.218 -0.804 14.506 1.00 92.69 211 GLY A O 1
ATOM 1614 N N . ASP A 1 212 ? -0.675 1.068 13.645 1.00 93.69 212 ASP A N 1
ATOM 1615 C CA . ASP A 1 212 ? -0.936 1.701 14.935 1.00 93.69 212 ASP A CA 1
ATOM 1616 C C . ASP A 1 212 ? -2.269 1.225 15.525 1.00 93.69 212 ASP A C 1
ATOM 1618 O O . ASP A 1 212 ? -3.218 0.894 14.815 1.00 93.69 212 ASP A O 1
ATOM 1622 N N . PHE A 1 213 ? -2.358 1.167 16.856 1.00 95.06 213 PHE A N 1
ATOM 1623 C CA . PHE A 1 213 ? -3.636 0.900 17.520 1.00 95.06 213 PHE A CA 1
ATOM 1624 C C . PHE A 1 213 ? -4.563 2.114 17.421 1.00 95.06 213 PHE A C 1
ATOM 1626 O O . PHE A 1 213 ? -4.131 3.257 17.589 1.00 95.06 213 PHE A O 1
ATOM 1633 N N . TRP A 1 214 ? -5.859 1.848 17.255 1.00 95.94 214 TRP A N 1
ATOM 1634 C CA . TRP A 1 214 ? -6.890 2.883 17.256 1.00 95.94 214 TRP A CA 1
ATOM 1635 C C . TRP A 1 214 ? -6.905 3.698 18.550 1.00 95.94 214 TRP A C 1
ATOM 1637 O O . TRP A 1 214 ? -6.824 3.158 19.655 1.00 95.94 214 TRP A O 1
ATOM 1647 N N . GLN A 1 215 ? -7.086 5.005 18.404 1.00 95.38 215 GLN A N 1
ATOM 1648 C CA . GLN A 1 215 ? -7.461 5.892 19.494 1.00 95.38 215 GLN A CA 1
ATOM 1649 C C . GLN A 1 215 ? -8.982 5.897 19.629 1.00 95.38 215 GLN A C 1
ATOM 1651 O O . GLN A 1 215 ? -9.698 5.812 18.631 1.00 95.38 215 GLN A O 1
ATOM 1656 N N . LEU A 1 216 ? -9.477 5.983 20.860 1.00 94.81 216 LEU A N 1
ATOM 1657 C CA . LEU A 1 216 ? -10.905 5.953 21.162 1.00 94.81 216 LEU A CA 1
ATOM 1658 C C . LEU A 1 216 ? -11.359 7.308 21.695 1.00 94.81 216 LEU A C 1
ATOM 1660 O O . LEU A 1 216 ? -10.592 8.021 22.347 1.00 94.81 216 LEU A O 1
ATOM 1664 N N . SER A 1 217 ? -12.621 7.650 21.451 1.00 92.50 217 SER A N 1
ATOM 1665 C CA . SER A 1 217 ? -13.270 8.756 22.149 1.00 92.50 217 SER A CA 1
ATOM 1666 C C . SER A 1 217 ? -13.361 8.485 23.664 1.00 92.50 217 SER A C 1
ATOM 1668 O O . SER A 1 217 ? -12.994 7.416 24.156 1.00 92.50 217 SER A O 1
ATOM 1670 N N . GLY A 1 218 ? -13.888 9.452 24.422 1.00 87.81 218 GLY A N 1
ATOM 1671 C CA . GLY A 1 218 ? -14.133 9.298 25.860 1.00 87.81 218 GLY A CA 1
ATOM 1672 C C . GLY A 1 218 ? -15.124 8.179 26.211 1.00 87.81 218 GLY A C 1
ATOM 1673 O O . GLY A 1 218 ? -15.517 7.380 25.370 1.00 87.81 218 GLY A O 1
ATOM 1674 N N . SER A 1 219 ? -15.546 8.126 27.474 1.00 86.94 219 SER A N 1
ATOM 1675 C CA . SER A 1 219 ? -16.562 7.172 27.936 1.00 86.94 219 SER A CA 1
ATOM 1676 C C . SER A 1 219 ? -17.947 7.837 27.964 1.00 86.94 219 SER A C 1
ATOM 1678 O O . SER A 1 219 ? -18.080 8.872 28.621 1.00 86.94 219 SER A O 1
ATOM 1680 N N . PRO A 1 220 ? -18.980 7.276 27.307 1.00 90.38 220 PRO A N 1
ATOM 1681 C CA . PRO A 1 220 ? -18.961 6.056 26.494 1.00 90.38 220 PRO A CA 1
ATOM 1682 C C . PRO A 1 220 ? -18.264 6.263 25.142 1.00 90.38 220 PRO A C 1
ATOM 1684 O O . PRO A 1 220 ? -18.336 7.348 24.564 1.00 90.38 220 PRO A O 1
ATOM 1687 N N . VAL A 1 221 ? -17.618 5.211 24.629 1.00 95.12 221 VAL A N 1
ATOM 1688 C CA . VAL A 1 221 ? -16.935 5.276 23.329 1.00 95.12 221 VAL A CA 1
ATOM 1689 C C . VAL A 1 221 ? -17.966 5.433 22.217 1.00 95.12 221 VAL A C 1
ATOM 1691 O O . VAL A 1 221 ? -18.827 4.572 22.072 1.00 95.12 221 VAL A O 1
ATOM 1694 N N . SER A 1 222 ? -17.871 6.506 21.436 1.00 94.25 222 SER A N 1
ATOM 1695 C CA . SER A 1 222 ? -18.729 6.827 20.295 1.00 94.25 222 SER A CA 1
ATOM 1696 C C . SER A 1 222 ? -18.009 6.722 18.951 1.00 94.25 222 SER A C 1
ATOM 1698 O O . SER A 1 222 ? -18.670 6.500 17.947 1.00 94.25 222 SER A O 1
ATOM 1700 N N . TYR A 1 223 ? -16.679 6.833 18.911 1.00 94.31 223 TYR A N 1
ATOM 1701 C CA . TYR A 1 223 ? -15.907 6.662 17.677 1.00 94.31 223 TYR A CA 1
ATOM 1702 C C . TYR A 1 223 ? -14.448 6.275 17.952 1.00 94.31 223 TYR A C 1
ATOM 1704 O O . TYR A 1 223 ? -13.930 6.438 19.064 1.00 94.31 223 TYR A O 1
ATOM 1712 N N . VAL A 1 224 ? -13.782 5.789 16.905 1.00 94.69 224 VAL A N 1
ATOM 1713 C CA . VAL A 1 224 ? -12.341 5.540 16.830 1.00 94.69 224 VAL A CA 1
ATOM 1714 C C . VAL A 1 224 ? -11.674 6.449 15.804 1.00 94.69 224 VAL A C 1
ATOM 1716 O O . VAL A 1 224 ? -12.320 6.946 14.880 1.00 94.69 224 VAL A O 1
ATOM 1719 N N . PHE A 1 225 ? -10.367 6.650 15.950 1.00 93.31 225 PHE A N 1
ATOM 1720 C CA . PHE A 1 225 ? -9.555 7.410 15.004 1.00 93.31 225 PHE A CA 1
ATOM 1721 C C . PHE A 1 225 ? -8.088 6.957 15.001 1.00 93.31 225 PHE A C 1
ATOM 1723 O O . PHE A 1 225 ? -7.618 6.334 15.954 1.00 93.31 225 PHE A O 1
ATOM 1730 N N . SER A 1 226 ? -7.365 7.234 13.914 1.00 92.44 226 SER A N 1
ATOM 1731 C CA . SER A 1 226 ? -5.945 6.875 13.775 1.00 92.44 226 SER A CA 1
ATOM 1732 C C . SER A 1 226 ? -5.053 7.954 14.394 1.00 92.44 226 SER A C 1
ATOM 1734 O O . SER A 1 226 ? -5.291 9.151 14.209 1.00 92.44 226 SER A O 1
ATOM 1736 N N . SER A 1 227 ? -3.987 7.544 15.087 1.00 88.19 227 SER A N 1
ATOM 1737 C CA . SER A 1 227 ? -2.943 8.455 15.583 1.00 88.19 227 SER A CA 1
ATOM 1738 C C . SER A 1 227 ? -2.203 9.174 14.457 1.00 88.19 227 SER A C 1
ATOM 1740 O O . SER A 1 227 ? -1.715 10.284 14.660 1.00 88.19 227 SER A O 1
ATOM 1742 N N . THR A 1 228 ? -2.129 8.564 13.275 1.00 82.62 228 THR A N 1
ATOM 1743 C CA . THR A 1 228 ? -1.381 9.084 12.129 1.00 82.62 228 THR A CA 1
ATOM 1744 C C . THR A 1 228 ? -2.147 10.178 11.372 1.00 82.62 228 THR A C 1
ATOM 1746 O O . THR A 1 228 ? -1.519 11.079 10.819 1.00 82.62 228 THR A O 1
ATOM 1749 N N . PHE A 1 229 ? -3.489 10.139 11.350 1.00 72.69 229 PHE A N 1
ATOM 1750 C CA . PHE A 1 229 ? -4.316 11.074 10.554 1.00 72.69 229 PHE A CA 1
ATOM 1751 C C . PHE A 1 229 ? -5.339 11.891 11.350 1.00 72.69 229 PHE A C 1
ATOM 1753 O O . PHE A 1 229 ? -5.947 12.799 10.786 1.00 72.69 229 PHE A O 1
ATOM 1760 N N . GLY A 1 230 ? -5.502 11.637 12.649 1.00 68.06 230 GLY A N 1
ATOM 1761 C CA . GLY A 1 230 ? -6.437 12.386 13.486 1.00 68.06 230 GLY A CA 1
ATOM 1762 C C . GLY A 1 230 ? -7.897 11.970 13.281 1.00 68.06 230 GLY A C 1
ATOM 1763 O O . GLY A 1 230 ? -8.177 10.834 12.903 1.00 68.06 230 GLY A O 1
ATOM 1764 N N . LEU A 1 231 ? -8.824 12.878 13.611 1.00 64.19 231 LEU A N 1
ATOM 1765 C CA . LEU A 1 231 ? -10.263 12.602 13.702 1.00 64.19 231 LEU A CA 1
ATOM 1766 C C . LEU A 1 231 ? -10.890 12.217 12.345 1.00 64.19 231 LEU A C 1
ATOM 1768 O O . LEU A 1 231 ? -10.461 12.734 11.310 1.00 64.19 231 LEU A O 1
ATOM 1772 N N . PRO A 1 232 ? -11.934 11.365 12.329 1.00 60.88 232 PRO A N 1
ATOM 1773 C CA . PRO A 1 232 ? -12.640 11.006 11.104 1.00 60.88 232 PRO A CA 1
ATOM 1774 C C . PRO A 1 232 ? -13.338 12.240 10.518 1.00 60.88 232 PRO A C 1
ATOM 1776 O O . PRO A 1 232 ? -13.863 13.077 11.256 1.00 60.88 232 PRO A O 1
ATOM 1779 N N . LEU A 1 233 ? -13.356 12.365 9.190 1.00 51.53 233 LEU A N 1
ATOM 1780 C CA . LEU A 1 233 ? -14.067 13.451 8.517 1.00 51.53 233 LEU A CA 1
ATOM 1781 C C . LEU A 1 233 ? -15.581 13.234 8.679 1.00 51.53 233 LEU A C 1
ATOM 1783 O O . LEU A 1 233 ? -16.138 12.359 8.025 1.00 51.53 233 LEU A O 1
ATOM 1787 N N . GLY A 1 234 ? -16.245 14.033 9.524 1.00 53.75 234 GLY A N 1
ATOM 1788 C CA . GLY A 1 234 ? -17.714 14.113 9.562 1.00 53.75 234 GLY A CA 1
ATOM 1789 C C . GLY A 1 234 ? -18.430 13.726 10.862 1.00 53.75 234 GLY A C 1
ATOM 1790 O O . GLY A 1 234 ? -19.617 13.418 10.786 1.00 53.75 234 GLY A O 1
ATOM 1791 N N . HIS A 1 235 ? -17.767 13.757 12.024 1.00 45.38 235 HIS A N 1
ATOM 1792 C CA . HIS A 1 235 ? -18.445 13.709 13.333 1.00 45.38 235 HIS A CA 1
ATOM 1793 C C . HIS A 1 235 ? -18.703 15.106 13.904 1.00 45.38 235 HIS A C 1
ATOM 1795 O O . HIS A 1 235 ? -17.801 15.967 13.778 1.00 45.38 235 HIS A O 1
#

Sequence (235 aa):
MNHSTLASHRQAAGFTLLEVIVVLSIITLLIGIAVPSLTSLSDSENVRATRSELENLRTAVINYASDTETIPATLARLWQDNTQGWGGPYVDAPVQGKSLSADSYDTDAWGNLYQYIRLSATQAQISSYGPNGLRDGSQSGDDLELLVDITPALRQRTQEKAEVLNGAIDRYNSAYLPGTPLPTTAVQLVDRLQATGYLPPGNSWFRDAFGDFWQLSGSPVSYVFSSTFGLPLGH

Secondary structure (DSSP, 8-state):
-------------PPPHHHHHHHHHHHHHHHHH-----HHHHHHHHHHHHHHHHHHHHHHHHHHHHHHSS--SSGGGGTS---TT----SSSS-SS-----SS-TTB-TTSPBPEEEE-SSSEEEEEE-TTTT---GGGTS--EEEEEE-HHHHHHHHHHHHHHHHHHHHHHHHHHTTTSPPPSSHHHHHHHHHHTTSS-SSGGGGB-TTSPBPEE-SSSP--EEBTTTBS-TT-